Protein AF-A0A9Q0Z5P7-F1 (afdb_monomer_lite)

Radius of gyration: 51.41 Å; chains: 1; bounding box: 128×83×149 Å

Foldseek 3Di:
DDDDPPPPDPVNVVVVVVVVVVVVVVVVVPPDPDPDDDDPDDDDPDDDDPPPDDPVDDDDDDDDDDDDDDDDDDDDDDDDPDDDDPPDDDDDDPDCPVVVVVVVVVVVVCVVVVVVVVVVVVVVVVVVVVVVVVVVVVVVVVVVVVVVVVVVVVVVVVVVVVVVVVVVVVVVVVVVVVVVVVVVVVVVVVVVVVVPDPPDPPDDDDDDDDDDDDDDD

InterPro domains:
  IPR004827 Basic-leucine zipper domain [PF00170] (106-150)
  IPR004827 Basic-leucine zipper domain [PS00036] (109-124)
  IPR004827 Basic-leucine zipper domain [PS50217] (104-150)
  IPR004827 Basic-leucine zipper domain [SM00338] (102-180)
  IPR045314 G-box binding factor 1-like, bZIP domain, plant [cd14702] (107-154)
  IPR046347 Basic-leucine zipper domain superfamily [SSF57959] (106-153)

Structure (mmCIF, N/CA/C/O backbone):
data_AF-A0A9Q0Z5P7-F1
#
_entry.id   AF-A0A9Q0Z5P7-F1
#
loop_
_atom_site.group_PDB
_atom_site.id
_atom_site.type_symbol
_atom_site.label_atom_id
_atom_site.label_alt_id
_atom_site.label_comp_id
_atom_site.label_asym_id
_atom_site.label_entity_id
_atom_site.label_seq_id
_atom_site.pdbx_PDB_ins_code
_atom_site.Cartn_x
_atom_site.Cartn_y
_atom_site.Cartn_z
_atom_site.occupancy
_atom_site.B_iso_or_equiv
_atom_site.auth_seq_id
_atom_site.auth_comp_id
_atom_site.auth_asym_id
_atom_site.auth_atom_id
_atom_site.pdbx_PDB_model_num
ATOM 1 N N . MET A 1 1 ? -40.066 35.995 29.356 1.00 43.66 1 MET A N 1
ATOM 2 C CA . MET A 1 1 ? -39.032 35.652 28.357 1.00 43.66 1 MET A CA 1
ATOM 3 C C . MET A 1 1 ? -37.749 36.385 28.715 1.00 43.66 1 MET A C 1
ATOM 5 O O . MET A 1 1 ? -37.533 37.489 28.240 1.00 43.66 1 MET A O 1
ATOM 9 N N . GLN A 1 2 ? -36.945 35.823 29.619 1.00 40.00 2 GLN A N 1
ATOM 10 C CA . GLN A 1 2 ? -35.589 36.308 29.878 1.00 40.00 2 GLN A CA 1
ATOM 11 C C . GLN A 1 2 ? -34.631 35.228 29.379 1.00 40.00 2 GLN A C 1
ATOM 13 O O . GLN A 1 2 ? -34.607 34.120 29.910 1.00 40.00 2 GLN A O 1
ATOM 18 N N . PHE A 1 3 ? -33.931 35.532 28.289 1.00 45.47 3 PHE A N 1
ATOM 19 C CA . PHE A 1 3 ? -32.868 34.697 27.748 1.00 45.47 3 PHE A CA 1
ATOM 20 C C . PHE A 1 3 ? -31.652 34.822 28.669 1.00 45.47 3 PHE A C 1
ATOM 22 O O . PHE A 1 3 ? -31.039 35.883 28.749 1.00 45.47 3 PHE A O 1
ATOM 29 N N . PHE A 1 4 ? -31.319 33.743 29.376 1.00 39.38 4 PHE A N 1
ATOM 30 C CA . PHE A 1 4 ? -30.032 33.612 30.054 1.00 39.38 4 PHE A CA 1
ATOM 31 C C . PHE A 1 4 ? -28.929 33.465 28.994 1.00 39.38 4 PHE A C 1
ATOM 33 O O . PHE A 1 4 ? -29.024 32.557 28.161 1.00 39.38 4 PHE A O 1
ATOM 40 N N . PRO A 1 5 ? -27.879 34.306 28.993 1.00 56.00 5 PRO A N 1
ATOM 41 C CA . PRO A 1 5 ? -26.735 34.078 28.133 1.00 56.00 5 PRO A CA 1
ATOM 42 C C . PRO A 1 5 ? -25.939 32.915 28.728 1.00 56.00 5 PRO A C 1
ATOM 44 O O . PRO A 1 5 ? -25.431 32.995 29.847 1.00 56.00 5 PRO A O 1
ATOM 47 N N . PHE A 1 6 ? -25.855 31.809 27.989 1.00 50.88 6 PHE A N 1
ATOM 48 C CA . PHE A 1 6 ? -24.912 30.741 28.290 1.00 50.88 6 PHE A CA 1
ATOM 49 C C . PHE A 1 6 ? -23.504 31.339 28.279 1.00 50.88 6 PHE A C 1
ATOM 51 O O . PHE A 1 6 ? -22.974 31.696 27.227 1.00 50.88 6 PHE A O 1
ATOM 58 N N . LEU A 1 7 ? -22.907 31.462 29.464 1.00 50.62 7 LEU A N 1
ATOM 59 C CA . LEU A 1 7 ? -21.479 31.683 29.636 1.00 50.62 7 LEU A CA 1
ATOM 60 C C . LEU A 1 7 ? -20.759 30.463 29.054 1.00 50.62 7 LEU A C 1
ATOM 62 O O . LEU A 1 7 ? -20.588 29.437 29.711 1.00 50.62 7 LEU A O 1
ATOM 66 N N . LEU A 1 8 ? -20.412 30.563 27.773 1.00 55.97 8 LEU A N 1
ATOM 67 C CA . LEU A 1 8 ? -19.677 29.551 27.035 1.00 55.97 8 LEU A CA 1
ATOM 68 C C . LEU A 1 8 ? -18.244 29.540 27.577 1.00 55.97 8 LEU A C 1
ATOM 70 O O . LEU A 1 8 ? -17.432 30.410 27.266 1.00 55.97 8 LEU A O 1
ATOM 74 N N . LEU A 1 9 ? -17.958 28.576 28.451 1.00 54.78 9 LEU A N 1
ATOM 75 C CA . LEU A 1 9 ? -16.620 28.340 28.980 1.00 54.78 9 LEU A CA 1
ATOM 76 C C . LEU A 1 9 ? -15.631 28.165 27.808 1.00 54.78 9 LEU A C 1
ATOM 78 O O . LEU A 1 9 ? -15.937 27.417 26.873 1.00 54.78 9 LEU A O 1
ATOM 82 N N . PRO A 1 10 ? -14.434 28.780 27.856 1.00 60.31 10 PRO A N 1
ATOM 83 C CA . PRO A 1 10 ? -13.436 28.722 26.778 1.00 60.31 10 PRO A CA 1
ATOM 84 C C . PRO A 1 10 ? -12.967 27.294 26.457 1.00 60.31 10 PRO A C 1
ATOM 86 O O . PRO A 1 10 ? -12.399 27.041 25.403 1.00 60.31 10 PRO A O 1
ATOM 89 N N . SER A 1 11 ? -13.232 26.332 27.338 1.00 57.47 11 SER A N 1
ATOM 90 C CA . SER A 1 11 ? -12.969 24.914 27.100 1.00 57.47 11 SER A CA 1
ATOM 91 C C . SER A 1 11 ? -13.898 24.324 26.032 1.00 57.47 11 SER A C 1
ATOM 93 O O . SER A 1 11 ? -13.463 23.506 25.228 1.00 57.47 11 SER A O 1
ATOM 95 N N . PHE A 1 12 ? -15.165 24.746 25.978 1.00 59.66 12 PHE A N 1
ATOM 96 C CA . PHE A 1 12 ? -16.164 24.146 25.088 1.00 59.66 12 PHE A CA 1
ATOM 97 C C . PHE A 1 12 ? -15.906 24.490 23.619 1.00 59.66 12 PHE A C 1
ATOM 99 O O . PHE A 1 12 ? -16.050 23.639 22.747 1.00 59.66 12 PHE A O 1
ATOM 106 N N . THR A 1 13 ? -15.452 25.714 23.347 1.00 65.56 13 THR A N 1
ATOM 107 C CA . THR A 1 13 ? -15.073 26.152 21.998 1.00 65.56 13 THR A CA 1
ATOM 108 C C . THR A 1 13 ? -13.830 25.431 21.495 1.00 65.56 13 THR A C 1
ATOM 110 O O . THR A 1 13 ? -13.776 25.079 20.321 1.00 65.56 13 THR A O 1
ATOM 113 N N . VAL A 1 14 ? -12.867 25.137 22.374 1.00 70.06 14 VAL A N 1
ATOM 114 C CA . VAL A 1 14 ? -11.660 24.376 22.023 1.00 70.06 14 VAL A CA 1
ATOM 115 C C . VAL A 1 14 ? -12.006 22.922 21.693 1.00 70.06 14 VAL A C 1
ATOM 117 O O . VAL A 1 14 ? -11.610 22.433 20.637 1.00 70.06 14 VAL A O 1
ATOM 120 N N . TYR A 1 15 ? -12.809 22.243 22.519 1.00 67.94 15 TYR A N 1
ATOM 121 C CA . TYR A 1 15 ? -13.251 20.869 22.229 1.00 67.94 15 TYR A CA 1
ATOM 122 C C . TYR A 1 15 ? -14.131 20.779 20.973 1.00 67.94 15 TYR A C 1
ATOM 124 O O . TYR A 1 15 ? -14.008 19.832 20.190 1.00 67.94 15 TYR A O 1
ATOM 132 N N . PHE A 1 16 ? -14.985 21.780 20.747 1.00 72.62 16 PHE A N 1
ATOM 133 C CA . PHE A 1 16 ? -15.819 21.876 19.552 1.00 72.62 16 PHE A CA 1
ATOM 134 C C . PHE A 1 16 ? -14.982 22.123 18.287 1.00 72.62 16 PHE A C 1
ATOM 136 O O . PHE A 1 16 ? -15.180 21.447 17.279 1.00 72.62 16 PHE A O 1
ATOM 143 N N . ALA A 1 17 ? -13.986 23.012 18.351 1.00 67.38 17 ALA A N 1
ATOM 144 C CA . ALA A 1 17 ? -13.070 23.282 17.244 1.00 67.38 17 ALA A CA 1
ATOM 145 C C . ALA A 1 17 ? -12.193 22.066 16.897 1.00 67.38 17 ALA A C 1
ATOM 147 O O . ALA A 1 17 ? -12.035 21.746 15.719 1.00 67.38 17 ALA A O 1
ATOM 148 N N . ILE A 1 18 ? -11.677 21.346 17.903 1.00 68.81 18 ILE A N 1
ATOM 149 C CA . ILE A 1 18 ? -10.899 20.111 17.699 1.00 68.81 18 ILE A CA 1
ATOM 150 C C . ILE A 1 18 ? -11.775 19.019 17.066 1.00 68.81 18 ILE A C 1
ATOM 152 O O . ILE A 1 18 ? -11.330 18.345 16.138 1.00 68.81 18 ILE A O 1
ATOM 156 N N . SER A 1 19 ? -13.033 18.875 17.500 1.00 71.31 19 SER A N 1
ATOM 157 C CA . SER A 1 19 ? -13.964 17.908 16.898 1.00 71.31 19 SER A CA 1
ATOM 158 C C . SER A 1 19 ? -14.282 18.236 15.436 1.00 71.31 19 SER A C 1
ATOM 160 O O . SER A 1 19 ? -14.218 17.348 14.588 1.00 71.31 19 SER A O 1
ATOM 162 N N . ILE A 1 20 ? -14.560 19.503 15.102 1.00 70.94 20 ILE A N 1
ATOM 163 C CA . ILE A 1 20 ? -14.807 19.922 13.709 1.00 70.94 20 ILE A CA 1
ATOM 164 C C . ILE A 1 20 ? -13.573 19.679 12.829 1.00 70.94 20 ILE A C 1
ATOM 166 O O . ILE A 1 20 ? -13.704 19.189 11.705 1.00 70.94 20 ILE A O 1
ATOM 170 N N . ALA A 1 21 ? -12.371 19.965 13.338 1.00 63.31 21 ALA A N 1
ATOM 171 C CA . ALA A 1 21 ? -11.126 19.721 12.613 1.00 63.31 21 ALA A CA 1
ATOM 172 C C . ALA A 1 21 ? -10.911 18.227 12.303 1.00 63.31 21 ALA A C 1
ATOM 174 O O . ALA A 1 21 ? -10.489 17.888 11.197 1.00 63.31 21 ALA A O 1
ATOM 175 N N . MET A 1 22 ? -11.252 17.334 13.240 1.00 67.50 22 MET A N 1
ATOM 176 C CA . MET A 1 22 ? -11.146 15.882 13.049 1.00 67.50 22 MET A CA 1
ATOM 177 C C . MET A 1 22 ? -12.189 15.318 12.075 1.00 67.50 22 MET A C 1
ATOM 179 O O . MET A 1 22 ? -11.896 14.346 11.391 1.00 67.50 22 MET A O 1
ATOM 183 N N . LEU A 1 23 ? -13.383 15.916 11.968 1.00 58.91 23 LEU A N 1
ATOM 184 C CA . LEU A 1 23 ? -14.403 15.486 10.999 1.00 58.91 23 LEU A CA 1
ATOM 185 C C . LEU A 1 23 ? -14.129 16.005 9.571 1.00 58.91 23 LEU A C 1
ATOM 187 O O . LEU A 1 23 ? -14.457 15.327 8.598 1.00 58.91 23 LEU A O 1
ATOM 191 N N . SER A 1 24 ? -13.506 17.179 9.422 1.00 53.81 24 SER A N 1
ATOM 192 C CA . SER A 1 24 ? -13.213 17.789 8.112 1.00 53.81 24 SER A CA 1
ATOM 193 C C . SER A 1 24 ? -12.082 17.078 7.349 1.00 53.81 24 SER A C 1
ATOM 195 O O . SER A 1 24 ? -12.148 16.908 6.129 1.00 53.81 24 SER A O 1
ATOM 197 N N . THR A 1 25 ? -11.070 16.570 8.060 1.00 54.09 25 THR A N 1
ATOM 198 C CA . THR A 1 25 ? -9.938 15.844 7.454 1.00 54.09 25 THR A CA 1
ATOM 199 C C . THR A 1 25 ? -10.325 14.495 6.851 1.00 54.09 25 THR A C 1
ATOM 201 O O . THR A 1 25 ? -9.651 14.028 5.935 1.00 54.09 25 THR A O 1
ATOM 204 N N . VAL A 1 26 ? -11.429 13.886 7.292 1.00 50.88 26 VAL A N 1
ATOM 205 C CA . VAL A 1 26 ? -11.910 12.607 6.741 1.00 50.88 26 VAL A CA 1
ATOM 206 C C . VAL A 1 26 ? -12.651 12.794 5.410 1.00 50.88 26 VAL A C 1
ATOM 208 O O . VAL A 1 26 ? -12.607 11.915 4.554 1.00 50.88 26 VAL A O 1
ATOM 211 N N . SER A 1 27 ? -13.290 13.952 5.197 1.00 47.25 27 SER A N 1
ATOM 212 C CA . SER A 1 27 ? -14.102 14.227 3.998 1.00 47.25 27 SER A CA 1
ATOM 213 C C . SER A 1 27 ? -13.255 14.641 2.784 1.00 47.25 27 SER A C 1
ATOM 215 O O . SER A 1 27 ? -13.556 14.279 1.647 1.00 47.25 27 SER A O 1
ATOM 217 N N . ALA A 1 28 ? -12.126 15.322 3.014 1.00 45.22 28 ALA A N 1
ATOM 218 C CA . ALA A 1 28 ? -11.240 15.782 1.940 1.00 45.22 28 ALA A CA 1
ATOM 219 C C . ALA A 1 28 ? -10.501 14.647 1.198 1.00 45.22 28 ALA A C 1
ATOM 221 O O . ALA A 1 28 ? -9.981 14.871 0.109 1.00 45.22 28 ALA A O 1
ATOM 222 N N . VAL A 1 29 ? -10.469 13.428 1.750 1.00 49.81 29 VAL A N 1
ATOM 223 C CA . VAL A 1 29 ? -9.823 12.267 1.106 1.00 49.81 29 VAL A CA 1
ATOM 224 C C . VAL A 1 29 ? -10.777 11.531 0.152 1.00 49.81 29 VAL A C 1
ATOM 226 O O . VAL A 1 29 ? -10.319 10.802 -0.721 1.00 49.81 29 VAL A O 1
ATOM 229 N N . PHE A 1 30 ? -12.096 11.737 0.265 1.00 45.81 30 PHE A N 1
ATOM 230 C CA . PHE A 1 30 ? -13.096 10.944 -0.467 1.00 45.81 30 PHE A CA 1
ATOM 231 C C . PHE A 1 30 ? -13.784 11.675 -1.635 1.00 45.81 30 PHE A C 1
ATOM 233 O O . PHE A 1 30 ? -14.521 11.050 -2.394 1.00 45.81 30 PHE A O 1
ATOM 240 N N . ALA A 1 31 ? -13.545 12.977 -1.818 1.00 44.47 31 ALA A N 1
ATOM 241 C CA . ALA A 1 31 ? -14.300 13.809 -2.763 1.00 44.47 31 ALA A CA 1
ATOM 242 C C . ALA A 1 31 ? -13.719 13.905 -4.192 1.00 44.47 31 ALA A C 1
ATOM 244 O O . ALA A 1 31 ? -14.169 14.740 -4.970 1.00 44.47 31 ALA A O 1
ATOM 245 N N . SER A 1 32 ? -12.750 13.066 -4.571 1.00 40.47 32 SER A N 1
ATOM 246 C CA . SER A 1 32 ? -12.172 13.076 -5.926 1.00 40.47 32 SER A CA 1
ATOM 247 C C . SER A 1 32 ? -12.139 11.677 -6.538 1.00 40.47 32 SER A C 1
ATOM 249 O O . SER A 1 32 ? -11.083 11.165 -6.898 1.00 40.47 32 SER A O 1
ATOM 251 N N . VAL A 1 33 ? -13.307 11.043 -6.640 1.00 47.12 33 VAL A N 1
ATOM 252 C CA . VAL A 1 33 ? -13.507 9.891 -7.530 1.00 47.12 33 VAL A CA 1
ATOM 253 C C . VAL A 1 33 ? -14.238 10.405 -8.765 1.00 47.12 33 VAL A C 1
ATOM 255 O O . VAL A 1 33 ? -15.464 10.428 -8.833 1.00 47.12 33 VAL A O 1
ATOM 258 N N . GLU A 1 34 ? -13.454 10.892 -9.719 1.00 50.34 34 GLU A N 1
ATOM 259 C CA . GLU A 1 34 ? -13.891 11.145 -11.088 1.00 50.34 34 GLU A CA 1
ATOM 260 C C . GLU A 1 34 ? -14.111 9.787 -11.793 1.00 50.34 34 GLU A C 1
ATOM 262 O O . GLU A 1 34 ? -13.278 8.883 -11.647 1.00 50.34 34 GLU A O 1
ATOM 267 N N . PRO A 1 35 ? -15.216 9.580 -12.532 1.00 49.56 35 PRO A N 1
ATOM 268 C CA . PRO A 1 35 ? -15.459 8.321 -13.223 1.00 49.56 35 PRO A CA 1
ATOM 269 C C . PRO A 1 35 ? -14.580 8.235 -14.481 1.00 49.56 35 PRO A C 1
ATOM 271 O O . PRO A 1 35 ? -14.859 8.863 -15.500 1.00 49.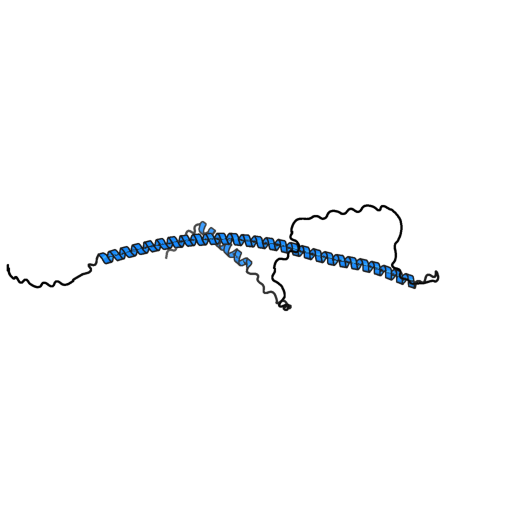56 35 PRO A O 1
ATOM 274 N N . MET A 1 36 ? -13.508 7.444 -14.410 1.00 51.28 36 MET A N 1
ATOM 275 C CA . MET A 1 36 ? -12.636 7.157 -15.554 1.00 51.28 36 MET A CA 1
ATOM 276 C C . MET A 1 36 ? -13.378 6.382 -16.662 1.00 51.28 36 MET A C 1
ATOM 278 O O . MET A 1 36 ? -14.189 5.500 -16.361 1.00 51.28 36 MET A O 1
ATOM 282 N N . PRO A 1 37 ? -13.083 6.655 -17.947 1.00 48.59 37 PRO A N 1
ATOM 283 C CA . PRO A 1 37 ? -13.720 5.988 -19.072 1.00 48.59 37 PRO A CA 1
ATOM 284 C C . PRO A 1 37 ? -13.271 4.526 -19.185 1.00 48.59 37 PRO A C 1
ATOM 286 O O . PRO A 1 37 ? -12.102 4.183 -19.006 1.00 48.59 37 PRO A O 1
ATOM 289 N N . VAL A 1 38 ? -14.244 3.677 -19.508 1.00 47.31 38 VAL A N 1
ATOM 290 C CA . VAL A 1 38 ? -14.123 2.234 -19.738 1.00 47.31 38 VAL A CA 1
ATOM 291 C C . VAL A 1 38 ? -12.997 1.943 -20.737 1.00 47.31 38 VAL A C 1
ATOM 293 O O . VAL A 1 38 ? -13.004 2.445 -21.863 1.00 47.31 38 VAL A O 1
ATOM 296 N N . SER A 1 39 ? -12.017 1.135 -20.326 1.00 47.66 39 SER A N 1
ATOM 297 C CA . SER A 1 39 ? -10.939 0.668 -21.198 1.00 47.66 39 SER A CA 1
ATOM 298 C C . SER A 1 39 ? -11.481 -0.350 -22.220 1.00 47.66 39 SER A C 1
ATOM 300 O O . SER A 1 39 ? -12.251 -1.237 -21.854 1.00 47.66 39 SER A O 1
ATOM 302 N N . PRO A 1 40 ? -11.089 -0.284 -23.506 1.00 45.69 40 PRO A N 1
ATOM 303 C CA . PRO A 1 40 ? -11.680 -1.109 -24.565 1.00 45.69 40 PRO A CA 1
ATOM 304 C C . PRO A 1 40 ? -11.063 -2.515 -24.679 1.00 45.69 40 PRO A C 1
ATOM 306 O O . PRO A 1 40 ? -11.110 -3.126 -25.740 1.00 45.69 40 PRO A O 1
ATOM 309 N N . PHE A 1 41 ? -10.477 -3.050 -23.608 1.00 39.12 41 PHE A N 1
ATOM 310 C CA . PHE A 1 41 ? -9.871 -4.383 -23.624 1.00 39.12 41 PHE A CA 1
ATOM 311 C C . PHE A 1 41 ? -10.319 -5.195 -22.407 1.00 39.12 41 PHE A C 1
ATOM 313 O O . PHE A 1 41 ? -9.588 -5.353 -21.433 1.00 39.12 41 PHE A O 1
ATOM 320 N N . GLN A 1 42 ? -11.538 -5.727 -22.487 1.00 45.34 42 GLN A N 1
ATOM 321 C CA . GLN A 1 42 ? -11.986 -6.865 -21.687 1.00 45.34 42 GLN A CA 1
ATOM 322 C C . GLN A 1 42 ? -12.033 -8.106 -22.584 1.00 45.34 42 GLN A C 1
ATOM 324 O O . GLN A 1 42 ? -12.966 -8.248 -23.363 1.00 45.34 42 GLN A O 1
ATOM 329 N N . SER A 1 43 ? -11.025 -8.978 -22.469 1.00 36.81 43 SER A N 1
ATOM 330 C CA . SER A 1 43 ? -11.142 -10.436 -22.664 1.00 36.81 43 SER A CA 1
ATOM 331 C C . SER A 1 43 ? -9.765 -11.102 -22.531 1.00 36.81 43 SER A C 1
ATOM 333 O O . SER A 1 43 ? -9.044 -11.267 -23.511 1.00 36.81 43 SER A O 1
ATOM 335 N N . PHE A 1 44 ? -9.400 -11.487 -21.313 1.00 37.59 44 PHE A N 1
ATOM 336 C CA . PHE A 1 44 ? -8.638 -12.714 -21.058 1.00 37.59 44 PHE A CA 1
ATOM 337 C C . PHE A 1 44 ? -9.165 -13.267 -19.735 1.00 37.59 44 PHE A C 1
ATOM 339 O O . PHE A 1 44 ? -8.600 -13.086 -18.659 1.00 37.59 44 PHE A O 1
ATOM 346 N N . GLU A 1 45 ? -10.361 -13.834 -19.836 1.00 43.19 45 GLU A N 1
ATOM 347 C CA . GLU A 1 45 ? -10.976 -14.648 -18.802 1.00 43.19 45 GLU A CA 1
ATOM 348 C C . GLU A 1 45 ? -10.147 -15.938 -18.640 1.00 43.19 45 GLU A C 1
ATOM 350 O O . GLU A 1 45 ? -9.726 -16.545 -19.625 1.00 43.19 45 GLU A O 1
ATOM 355 N N . ASN A 1 46 ? -9.910 -16.328 -17.383 1.00 48.66 46 ASN A N 1
ATOM 356 C CA . ASN A 1 46 ? -9.452 -17.655 -16.941 1.00 48.66 46 ASN A CA 1
ATOM 357 C C . ASN A 1 46 ? -7.988 -18.062 -17.203 1.00 48.66 46 ASN A C 1
ATOM 359 O O . ASN A 1 46 ? -7.721 -18.990 -17.965 1.00 48.66 46 ASN A O 1
ATOM 363 N N . GLY A 1 47 ? -7.033 -17.509 -16.441 1.00 40.22 47 GLY A N 1
ATOM 364 C CA . GLY A 1 47 ? -5.702 -18.134 -16.403 1.00 40.22 47 GLY A CA 1
ATOM 365 C C . GLY A 1 47 ? -4.609 -17.544 -15.517 1.00 40.22 47 GLY A C 1
ATOM 366 O O . GLY A 1 47 ? -3.448 -17.838 -15.781 1.00 40.22 47 GLY A O 1
ATOM 367 N N . PHE A 1 48 ? -4.907 -16.736 -14.496 1.00 43.22 48 PHE A N 1
ATOM 368 C CA . PHE A 1 48 ? -3.864 -16.316 -13.551 1.00 43.22 48 PHE A CA 1
ATOM 369 C C . PHE A 1 48 ? -3.985 -17.111 -12.247 1.00 43.22 48 PHE A C 1
ATOM 371 O O . PHE A 1 48 ? -5.013 -16.991 -11.576 1.00 43.22 48 PHE A O 1
ATOM 378 N N . PRO A 1 49 ? -2.990 -17.946 -11.886 1.00 58.03 49 PRO A N 1
ATOM 379 C CA . PRO A 1 49 ? -2.997 -18.615 -10.596 1.00 58.03 49 PRO A CA 1
ATOM 380 C C . PRO A 1 49 ? -2.914 -17.577 -9.459 1.00 58.03 49 PRO A C 1
ATOM 382 O O . PRO A 1 49 ? -2.321 -16.508 -9.648 1.00 58.03 49 PRO A O 1
ATOM 385 N N . PRO A 1 50 ? -3.507 -17.877 -8.288 1.00 43.56 50 PRO A N 1
ATOM 386 C CA . PRO A 1 50 ? -3.347 -17.094 -7.067 1.00 43.56 50 PRO A CA 1
ATOM 387 C C . PRO A 1 50 ? -1.867 -16.838 -6.783 1.00 43.56 50 PRO A C 1
ATOM 389 O O . PRO A 1 50 ? -1.024 -17.678 -7.090 1.00 43.56 50 PRO A O 1
ATOM 392 N N . TRP A 1 51 ? -1.553 -15.675 -6.214 1.00 53.84 51 TRP A N 1
ATOM 393 C CA . TRP A 1 51 ? -0.202 -15.259 -5.836 1.00 53.84 51 TRP A CA 1
ATOM 394 C C . TRP A 1 51 ? 0.368 -16.108 -4.686 1.00 53.84 51 TRP A C 1
ATOM 396 O O . TRP A 1 51 ? 0.676 -15.593 -3.615 1.00 53.84 51 TRP A O 1
ATOM 406 N N . ASP A 1 52 ? 0.536 -17.406 -4.908 1.00 39.84 52 ASP A N 1
ATOM 407 C CA . ASP A 1 52 ? 1.320 -18.283 -4.057 1.00 39.84 52 ASP A CA 1
ATOM 408 C C . ASP A 1 52 ? 2.793 -18.131 -4.450 1.00 39.84 52 ASP A C 1
ATOM 410 O O . ASP A 1 52 ? 3.302 -18.732 -5.392 1.00 39.84 52 ASP A O 1
ATOM 414 N N . CYS A 1 53 ? 3.443 -17.213 -3.736 1.00 47.00 53 CYS A N 1
ATOM 415 C CA . CYS A 1 53 ? 4.837 -17.263 -3.303 1.00 47.00 53 CYS A CA 1
ATOM 416 C C . CYS A 1 53 ? 5.827 -18.030 -4.211 1.00 47.00 53 CYS A C 1
ATOM 418 O O . CYS A 1 53 ? 6.258 -19.136 -3.893 1.00 47.00 53 CYS A O 1
ATOM 420 N N . PHE A 1 54 ? 6.286 -17.388 -5.287 1.00 41.69 54 PHE A N 1
ATOM 421 C CA . PHE A 1 54 ? 7.607 -17.664 -5.855 1.00 41.69 54 PHE A CA 1
ATOM 422 C C . PHE A 1 54 ? 8.411 -16.364 -5.880 1.00 41.69 54 PHE A C 1
ATOM 424 O O . PHE A 1 54 ? 8.310 -15.568 -6.810 1.00 41.69 54 PHE A O 1
ATOM 431 N N . ASP A 1 55 ? 9.223 -16.156 -4.844 1.00 47.69 55 ASP A N 1
ATOM 432 C CA . ASP A 1 55 ? 10.412 -15.310 -4.930 1.00 47.69 55 ASP A CA 1
ATOM 433 C C . ASP A 1 55 ? 11.514 -16.167 -5.579 1.00 47.69 55 ASP A C 1
ATOM 435 O O . ASP A 1 55 ? 12.019 -17.084 -4.929 1.00 47.69 55 ASP A O 1
ATOM 439 N N . PRO A 1 56 ? 11.958 -15.912 -6.828 1.00 46.41 56 PRO A N 1
ATOM 440 C CA . PRO A 1 56 ? 13.050 -16.690 -7.424 1.00 46.41 56 PRO A CA 1
ATOM 441 C C . PRO A 1 56 ? 14.398 -16.414 -6.736 1.00 46.41 56 PRO A C 1
ATOM 443 O O . PRO A 1 56 ? 15.406 -17.029 -7.069 1.00 46.41 56 PRO A O 1
ATOM 446 N N . PHE A 1 57 ? 14.429 -15.464 -5.796 1.00 52.56 57 PHE A N 1
ATOM 447 C CA . PHE A 1 57 ? 15.621 -15.019 -5.092 1.00 52.56 57 PHE A CA 1
ATOM 448 C C . PHE A 1 57 ? 15.289 -14.633 -3.640 1.00 52.56 57 PHE A C 1
ATOM 450 O O . PHE A 1 57 ? 15.268 -13.457 -3.282 1.00 52.56 57 PHE A O 1
ATOM 457 N N . SER A 1 58 ? 15.058 -15.626 -2.779 1.00 36.12 58 SER A N 1
ATOM 458 C CA . SER A 1 58 ? 15.272 -15.487 -1.328 1.00 36.12 58 SER A CA 1
ATOM 459 C C . SER A 1 58 ? 15.722 -16.805 -0.690 1.00 36.12 58 SER A C 1
ATOM 461 O O . SER A 1 58 ? 14.937 -17.591 -0.179 1.00 36.12 58 SER A O 1
ATOM 463 N N . SER A 1 59 ? 17.039 -17.011 -0.785 1.00 45.59 59 SER A N 1
ATOM 464 C CA . SER A 1 59 ? 17.972 -17.607 0.189 1.00 45.59 59 SER A CA 1
ATOM 465 C C . SER A 1 59 ? 17.601 -18.887 0.957 1.00 45.59 59 SER A C 1
ATOM 467 O O . SER A 1 59 ? 16.866 -18.842 1.940 1.00 45.59 59 SER A O 1
ATOM 469 N N . SER A 1 60 ? 18.346 -19.961 0.663 1.00 33.53 60 SER A N 1
ATOM 470 C CA . SER A 1 60 ? 18.876 -20.873 1.689 1.00 33.53 60 SER A CA 1
ATOM 471 C C . SER A 1 60 ? 20.419 -20.777 1.706 1.00 33.53 60 SER A C 1
ATOM 473 O O . SER A 1 60 ? 21.013 -20.644 0.631 1.00 33.53 60 SER A O 1
ATOM 475 N N . PRO A 1 61 ? 21.083 -20.765 2.880 1.00 48.78 61 PRO A N 1
ATOM 476 C CA . PRO A 1 61 ? 22.532 -20.597 3.010 1.00 48.78 61 PRO A CA 1
ATOM 477 C C . PRO A 1 61 ? 23.296 -21.931 2.867 1.00 48.78 61 PRO A C 1
ATOM 479 O O . PRO A 1 61 ? 22.775 -22.981 3.221 1.00 48.78 61 PRO A O 1
ATOM 482 N N . HIS A 1 62 ? 24.567 -21.840 2.446 1.00 40.59 62 HIS A N 1
ATOM 483 C CA . HIS A 1 62 ? 25.606 -22.893 2.345 1.00 40.59 62 HIS A CA 1
ATOM 484 C C . HIS A 1 62 ? 25.735 -23.671 1.019 1.00 40.59 62 HIS A C 1
ATOM 486 O O . HIS A 1 62 ? 25.164 -24.738 0.848 1.00 40.59 62 HIS A O 1
ATOM 492 N N . GLN A 1 63 ? 26.622 -23.212 0.129 1.00 38.19 63 GLN A N 1
ATOM 493 C CA . GLN A 1 63 ? 27.967 -23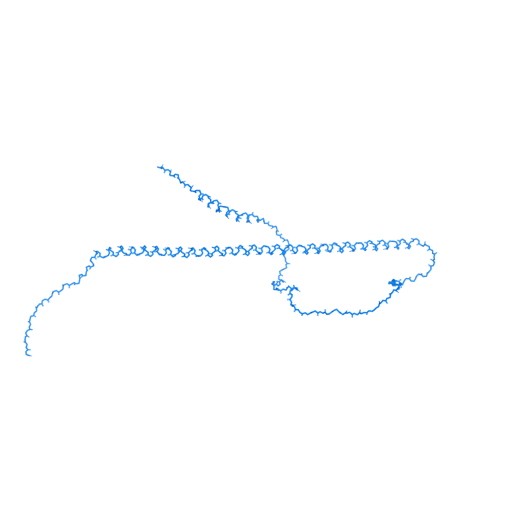.786 -0.088 1.00 38.19 63 GLN A CA 1
ATOM 494 C C . GLN A 1 63 ? 28.664 -23.050 -1.243 1.00 38.19 63 GLN A C 1
ATOM 496 O O . GLN A 1 63 ? 28.147 -22.944 -2.351 1.00 38.19 63 GLN A O 1
ATOM 501 N N . SER A 1 64 ? 29.852 -22.522 -0.958 1.00 41.34 64 SER A N 1
ATOM 502 C CA . SER A 1 64 ? 30.755 -21.892 -1.920 1.00 41.34 64 SER A CA 1
ATOM 503 C C . SER A 1 64 ? 31.272 -22.894 -2.961 1.00 41.34 64 SER A C 1
ATOM 505 O O . SER A 1 64 ? 31.691 -23.983 -2.564 1.00 41.34 64 SER A O 1
ATOM 507 N N . PRO A 1 65 ? 31.423 -22.514 -4.241 1.00 43.22 65 PRO A N 1
ATOM 508 C CA . PRO A 1 65 ? 32.407 -23.133 -5.115 1.00 43.22 65 PRO A CA 1
ATOM 509 C C . PRO A 1 65 ? 33.730 -22.353 -5.053 1.00 43.22 65 PRO A C 1
ATOM 511 O O . PRO A 1 65 ? 33.755 -21.123 -5.007 1.00 43.22 65 PRO A O 1
ATOM 514 N N . LYS A 1 66 ? 34.829 -23.108 -5.011 1.00 38.88 66 LYS A N 1
ATOM 515 C CA . LYS A 1 66 ? 36.225 -22.651 -5.042 1.00 38.88 66 LYS A CA 1
ATOM 516 C C . LYS A 1 66 ? 36.565 -21.957 -6.374 1.00 38.88 66 LYS A C 1
ATOM 518 O O . LYS A 1 66 ? 35.900 -22.217 -7.373 1.00 38.88 66 LYS A O 1
ATOM 523 N N . PRO A 1 67 ? 37.615 -21.115 -6.409 1.00 44.16 67 PRO A N 1
ATOM 524 C CA . PRO A 1 67 ? 38.169 -20.615 -7.654 1.00 44.16 67 PRO A CA 1
ATOM 525 C C . PRO A 1 67 ? 39.091 -21.687 -8.243 1.00 44.16 67 PRO A C 1
ATOM 527 O O . PRO A 1 67 ? 40.151 -21.974 -7.684 1.00 44.16 67 PRO A O 1
ATOM 530 N N . ASP A 1 68 ? 38.703 -22.271 -9.371 1.00 38.28 68 ASP A N 1
ATOM 531 C CA . ASP A 1 68 ? 39.605 -23.124 -10.136 1.00 38.28 68 ASP A CA 1
ATOM 532 C C . ASP A 1 68 ? 40.582 -22.224 -10.895 1.00 38.28 68 ASP A C 1
ATOM 534 O O . ASP A 1 68 ? 40.264 -21.597 -11.906 1.00 38.28 68 ASP A O 1
ATOM 538 N N . GLY A 1 69 ? 41.786 -22.114 -10.339 1.00 42.16 69 GLY A N 1
ATOM 539 C CA . GLY A 1 69 ? 42.942 -21.612 -11.054 1.00 42.16 69 GLY A CA 1
ATOM 540 C C . GLY A 1 69 ? 43.449 -22.676 -12.020 1.00 42.16 69 GLY A C 1
ATOM 541 O O . GLY A 1 69 ? 43.913 -23.730 -11.593 1.00 42.16 69 GLY A O 1
ATOM 542 N N . SER A 1 70 ? 43.450 -22.356 -13.313 1.00 36.81 70 SER A N 1
ATOM 543 C CA . SER A 1 70 ? 44.406 -22.934 -14.254 1.00 36.81 70 SER A CA 1
ATOM 544 C C . SER A 1 70 ? 45.339 -21.843 -14.756 1.00 36.81 70 SER A C 1
ATOM 546 O O . SER A 1 70 ? 44.950 -20.867 -15.390 1.00 36.81 70 SER A O 1
ATOM 548 N N . SER A 1 71 ? 46.588 -22.052 -14.364 1.00 44.09 71 SER A N 1
ATOM 549 C CA . SER A 1 71 ? 47.802 -21.369 -14.761 1.00 44.09 71 SER A CA 1
ATOM 550 C C . SER A 1 71 ? 48.142 -21.608 -16.235 1.00 44.09 71 SER A C 1
ATOM 552 O O . SER A 1 71 ? 47.835 -22.664 -16.785 1.00 44.09 71 SER A O 1
ATOM 554 N N . SER A 1 72 ? 48.940 -20.675 -16.759 1.00 49.38 72 SER A N 1
ATOM 555 C CA . SER A 1 72 ? 49.994 -20.885 -17.758 1.00 49.38 72 SER A CA 1
ATOM 556 C C . SER A 1 72 ? 49.650 -20.591 -19.218 1.00 49.38 72 SER A C 1
ATOM 558 O O . SER A 1 72 ? 48.836 -21.262 -19.844 1.00 49.38 72 SER A O 1
ATOM 560 N N . GLY A 1 73 ? 50.361 -19.599 -19.764 1.00 32.25 73 GLY A N 1
ATOM 561 C CA . GLY A 1 73 ? 50.376 -19.281 -21.188 1.00 32.25 73 GLY A CA 1
ATOM 562 C C . GLY A 1 73 ? 50.704 -17.821 -21.486 1.00 32.25 73 GLY A C 1
ATOM 563 O O . GLY A 1 73 ? 49.913 -17.125 -22.112 1.00 32.25 73 GLY A O 1
ATOM 564 N N . SER A 1 74 ? 51.846 -17.323 -21.014 1.00 50.16 74 SER A N 1
ATOM 565 C CA . SER A 1 74 ? 52.486 -16.161 -21.632 1.00 50.16 74 SER A CA 1
ATOM 566 C C . SER A 1 74 ? 52.895 -16.514 -23.063 1.00 50.16 74 SER A C 1
ATOM 568 O O . SER A 1 74 ? 53.581 -17.515 -23.225 1.00 50.16 74 SER A O 1
ATOM 570 N N . ASP A 1 75 ? 52.522 -15.700 -24.057 1.00 32.91 75 ASP A N 1
ATOM 571 C CA . ASP A 1 75 ? 53.457 -15.234 -25.089 1.00 32.91 75 ASP A CA 1
ATOM 572 C C . ASP A 1 75 ? 52.885 -14.102 -25.957 1.00 32.91 75 ASP A C 1
ATOM 574 O O . ASP A 1 75 ? 51.738 -14.103 -26.402 1.00 32.91 75 ASP A O 1
ATOM 578 N N . LYS A 1 76 ? 53.739 -13.101 -26.191 1.00 49.94 76 LYS A N 1
ATOM 579 C CA . LYS A 1 76 ? 53.590 -12.097 -27.246 1.00 49.94 76 LYS A CA 1
ATOM 580 C C . LYS A 1 76 ? 53.807 -12.779 -28.599 1.00 49.94 76 LYS A C 1
ATOM 582 O O . LYS A 1 76 ? 54.890 -13.309 -28.818 1.00 49.94 76 LYS A O 1
ATOM 587 N N . SER A 1 77 ? 52.884 -12.631 -29.548 1.00 35.25 77 SER A N 1
ATOM 588 C CA . SER A 1 77 ? 53.207 -12.377 -30.968 1.00 35.25 77 SER A CA 1
ATOM 589 C C . SER A 1 77 ? 51.952 -12.188 -31.837 1.00 35.25 77 SER A C 1
ATOM 591 O O . SER A 1 77 ? 51.020 -12.974 -31.811 1.00 35.25 77 SER A O 1
ATOM 593 N N . ILE A 1 78 ? 51.938 -11.053 -32.544 1.00 44.03 78 ILE A N 1
ATOM 594 C CA . ILE A 1 78 ? 51.702 -10.865 -33.989 1.00 44.03 78 ILE A CA 1
ATOM 595 C C . ILE A 1 78 ? 50.673 -11.777 -34.709 1.00 44.03 78 ILE A C 1
ATOM 597 O O . ILE A 1 78 ? 50.876 -12.973 -34.843 1.00 44.03 78 ILE A O 1
ATOM 601 N N . GLN A 1 79 ? 49.688 -11.102 -35.329 1.00 48.25 79 GLN A N 1
ATOM 602 C CA . GLN A 1 79 ? 48.877 -11.467 -36.512 1.00 48.25 79 GLN A CA 1
ATOM 603 C C . GLN A 1 79 ? 47.991 -12.724 -36.465 1.00 48.25 79 GLN A C 1
ATOM 605 O O . GLN A 1 79 ? 48.463 -13.852 -36.507 1.00 48.25 79 GLN A O 1
ATOM 610 N N . SER A 1 80 ? 46.675 -12.511 -36.589 1.00 37.00 80 SER A N 1
ATOM 611 C CA . SER A 1 80 ? 45.831 -13.185 -37.596 1.00 37.00 80 SER A CA 1
ATOM 612 C C . SER A 1 80 ? 44.377 -12.705 -37.492 1.00 37.00 80 SER A C 1
ATOM 614 O O . SER A 1 80 ? 43.557 -13.273 -36.778 1.00 37.00 80 SER A O 1
ATOM 616 N N . ASP A 1 81 ? 44.034 -11.656 -38.244 1.00 38.16 81 ASP A N 1
ATOM 617 C CA . ASP A 1 81 ? 42.641 -11.417 -38.627 1.00 38.16 81 ASP A CA 1
ATOM 618 C C . ASP A 1 81 ? 42.266 -12.472 -39.679 1.00 38.16 81 ASP A C 1
ATOM 620 O O . ASP A 1 81 ? 42.540 -12.313 -40.871 1.00 38.16 81 ASP A O 1
ATOM 624 N N . GLN A 1 82 ? 41.678 -13.586 -39.238 1.00 44.44 82 GLN A N 1
ATOM 625 C CA . GLN A 1 82 ? 41.022 -14.525 -40.143 1.00 44.44 82 GLN A CA 1
ATOM 626 C C . GLN A 1 82 ? 39.665 -13.948 -40.562 1.00 44.44 82 GLN A C 1
ATOM 628 O O . GLN A 1 82 ? 38.695 -13.928 -39.803 1.00 44.44 82 GLN A O 1
ATOM 633 N N . ASN A 1 83 ? 39.635 -13.439 -41.794 1.00 44.62 83 ASN A N 1
ATOM 634 C CA . ASN A 1 83 ? 38.423 -13.191 -42.568 1.00 44.62 83 ASN A CA 1
ATOM 635 C C . ASN A 1 83 ? 37.587 -14.478 -42.680 1.00 44.62 83 ASN A C 1
ATOM 637 O O . ASN A 1 83 ? 38.164 -15.556 -42.813 1.00 44.62 83 ASN A O 1
ATOM 641 N N . PRO A 1 84 ? 36.245 -14.399 -42.729 1.00 52.00 84 PRO A N 1
ATOM 642 C CA . PRO A 1 84 ? 35.472 -15.494 -43.279 1.00 52.00 84 PRO A CA 1
ATOM 643 C C . PRO A 1 84 ? 35.697 -15.497 -44.793 1.00 52.00 84 PRO A C 1
ATOM 645 O O . PRO A 1 84 ? 35.401 -14.511 -45.476 1.00 52.00 84 PRO A O 1
ATOM 648 N N . ASP A 1 85 ? 36.249 -16.598 -45.293 1.00 40.28 85 ASP A N 1
ATOM 649 C CA . ASP A 1 85 ? 36.423 -16.879 -46.712 1.00 40.28 85 ASP A CA 1
ATOM 650 C C . ASP A 1 85 ? 35.095 -16.704 -47.459 1.00 40.28 85 ASP A C 1
ATOM 652 O O . ASP A 1 85 ? 34.206 -17.553 -47.430 1.00 40.28 85 ASP A O 1
ATOM 656 N N . ASN A 1 86 ? 34.964 -15.575 -48.152 1.00 46.88 86 ASN A N 1
ATOM 657 C CA . ASN A 1 86 ? 34.089 -15.456 -49.303 1.00 46.88 86 ASN A CA 1
ATOM 658 C C . ASN A 1 86 ? 34.970 -15.715 -50.521 1.00 46.88 86 ASN A C 1
ATOM 660 O O . ASN A 1 86 ? 35.591 -14.796 -51.060 1.00 46.88 86 ASN A O 1
ATOM 664 N N . SER A 1 87 ? 35.064 -16.986 -50.894 1.00 49.94 87 SER A N 1
ATOM 665 C CA . SER A 1 87 ? 35.695 -17.470 -52.113 1.00 49.94 87 SER A CA 1
ATOM 666 C C . SER A 1 87 ? 35.009 -16.857 -53.335 1.00 49.94 87 SER A C 1
ATOM 668 O O . SER A 1 87 ? 34.099 -17.427 -53.928 1.00 49.94 87 SER A O 1
ATOM 670 N N . ASN A 1 88 ? 35.462 -15.666 -53.719 1.00 43.50 88 ASN A N 1
ATOM 671 C CA . ASN A 1 88 ? 35.196 -15.092 -55.025 1.00 43.50 88 ASN A CA 1
ATOM 672 C C . ASN A 1 88 ? 36.525 -15.024 -55.773 1.00 43.50 88 ASN A C 1
ATOM 674 O O . ASN A 1 88 ? 37.288 -14.067 -55.655 1.00 43.50 88 ASN A O 1
ATOM 678 N N . SER A 1 89 ? 36.812 -16.105 -56.489 1.00 49.22 89 SER A N 1
ATOM 679 C CA . SER A 1 89 ? 37.926 -16.225 -57.417 1.00 49.22 89 SER A CA 1
ATOM 680 C C . SER A 1 89 ? 37.805 -15.167 -58.516 1.00 49.22 89 SER A C 1
ATOM 682 O O . SER A 1 89 ? 37.181 -15.421 -59.539 1.00 49.22 89 SER A O 1
ATOM 684 N N . ASN A 1 90 ? 38.426 -14.003 -58.333 1.00 46.88 90 ASN A N 1
ATOM 685 C CA . ASN A 1 90 ? 38.715 -13.081 -59.428 1.00 46.88 90 ASN A CA 1
ATOM 686 C C . ASN A 1 90 ? 40.229 -13.030 -59.623 1.00 46.88 90 ASN A C 1
ATOM 688 O O . ASN A 1 90 ? 40.946 -12.224 -59.039 1.00 46.88 90 ASN A O 1
ATOM 692 N N . SER A 1 91 ? 40.692 -13.958 -60.454 1.00 56.12 91 SER A N 1
ATOM 693 C CA . SER A 1 91 ? 41.880 -13.763 -61.270 1.00 56.12 91 SER A CA 1
ATOM 694 C C . SER A 1 91 ? 41.603 -12.608 -62.241 1.00 56.12 91 SER A C 1
ATOM 696 O O . SER A 1 91 ? 40.567 -12.626 -62.903 1.00 56.12 91 SER A O 1
ATOM 698 N N . GLY A 1 92 ? 42.508 -11.630 -62.335 1.00 48.88 92 GLY A N 1
ATOM 699 C CA . GLY A 1 92 ? 42.567 -10.735 -63.494 1.00 48.88 92 GLY A CA 1
ATOM 700 C C . GLY A 1 92 ? 42.665 -9.237 -63.198 1.00 48.88 92 GLY A C 1
ATOM 701 O O . GLY A 1 92 ? 41.711 -8.626 -62.735 1.00 48.88 92 GLY A O 1
ATOM 702 N N . SER A 1 93 ? 43.815 -8.690 -63.603 1.00 45.94 93 SER A N 1
ATOM 703 C CA . SER A 1 93 ? 44.111 -7.307 -64.009 1.00 45.94 93 SER A CA 1
ATOM 704 C C . SER A 1 93 ? 43.978 -6.169 -62.990 1.00 45.94 93 SER A C 1
ATOM 706 O O . SER A 1 93 ? 42.881 -5.780 -62.595 1.00 45.94 93 SER A O 1
ATOM 708 N N . ASP A 1 94 ? 45.127 -5.548 -62.714 1.00 54.00 94 ASP A N 1
ATOM 709 C CA . ASP A 1 94 ? 45.300 -4.193 -62.184 1.00 54.00 94 ASP A CA 1
ATOM 710 C C . ASP A 1 94 ? 44.750 -3.130 -63.160 1.00 54.00 94 ASP A C 1
ATOM 712 O O . ASP A 1 94 ? 45.502 -2.380 -63.781 1.00 54.00 94 ASP A O 1
ATOM 716 N N . ASP A 1 95 ? 43.428 -3.066 -63.315 1.00 57.41 95 ASP A N 1
ATOM 717 C CA . ASP A 1 95 ? 42.739 -1.942 -63.954 1.00 57.41 95 ASP A CA 1
ATOM 718 C C . ASP A 1 95 ? 41.780 -1.332 -62.917 1.00 57.41 95 ASP A C 1
ATOM 720 O O . ASP A 1 95 ? 40.955 -2.061 -62.349 1.00 57.41 95 ASP A O 1
ATOM 724 N N . PRO A 1 96 ? 41.882 -0.032 -62.572 1.00 55.12 96 PRO A N 1
ATOM 725 C CA . PRO A 1 96 ? 41.038 0.559 -61.547 1.00 55.12 96 PRO A CA 1
ATOM 726 C C . PRO A 1 96 ? 39.623 0.715 -62.101 1.00 55.12 96 PRO A C 1
ATOM 728 O O . PRO A 1 96 ? 39.258 1.791 -62.556 1.00 55.12 96 PRO A O 1
ATOM 731 N N . ASN A 1 97 ? 38.803 -0.339 -62.052 1.00 61.09 97 ASN A N 1
ATOM 732 C CA . ASN A 1 97 ? 37.394 -0.239 -62.414 1.00 61.09 97 ASN A CA 1
ATOM 733 C C . ASN A 1 97 ? 36.676 0.623 -61.351 1.00 61.09 97 ASN A C 1
ATOM 735 O O . ASN A 1 97 ? 36.432 0.149 -60.232 1.00 61.09 97 ASN A O 1
ATOM 739 N N . PRO A 1 98 ? 36.304 1.883 -61.658 1.00 64.31 98 PRO A N 1
ATOM 740 C CA . PRO A 1 98 ? 35.749 2.812 -60.673 1.00 64.31 98 PRO A CA 1
ATOM 741 C C . PRO A 1 98 ? 34.387 2.356 -60.127 1.00 64.31 98 PRO A C 1
ATOM 743 O O . PRO A 1 98 ? 33.912 2.868 -59.117 1.00 64.31 98 PRO A O 1
ATOM 746 N N . GLN A 1 99 ? 33.747 1.371 -60.762 1.00 69.75 99 GLN A N 1
ATOM 747 C CA . GLN A 1 99 ? 32.462 0.836 -60.328 1.00 69.75 99 GLN A CA 1
ATOM 748 C C . GLN A 1 99 ? 32.579 -0.077 -59.091 1.00 69.75 99 GLN A C 1
ATOM 750 O O . GLN A 1 99 ? 31.680 -0.073 -58.249 1.00 69.75 99 GLN A O 1
ATOM 755 N N . VAL A 1 100 ? 33.688 -0.813 -58.938 1.00 72.81 100 VAL A N 1
ATOM 756 C CA . VAL A 1 100 ? 33.917 -1.721 -57.793 1.00 72.81 100 VAL A CA 1
ATOM 757 C C . VAL A 1 100 ? 34.223 -0.922 -56.521 1.00 72.81 100 VAL A C 1
ATOM 759 O O . VAL A 1 100 ? 33.622 -1.167 -55.475 1.00 72.81 100 VAL A O 1
ATOM 762 N N . SER A 1 101 ? 35.047 0.125 -56.626 1.00 79.25 101 SER A N 1
ATOM 763 C CA . SER A 1 101 ? 35.402 0.986 -55.487 1.00 79.25 101 SER A CA 1
ATOM 764 C C . SER A 1 101 ? 34.198 1.739 -54.901 1.00 79.25 101 SER A C 1
ATOM 766 O O . SER A 1 101 ? 34.079 1.882 -53.682 1.00 79.25 101 SER A O 1
ATOM 768 N N . VAL A 1 102 ? 33.249 2.164 -55.743 1.00 85.81 102 VAL A N 1
ATOM 769 C CA . VAL A 1 102 ? 31.995 2.805 -55.307 1.00 85.81 102 VAL A CA 1
ATOM 770 C C . VAL A 1 102 ? 31.095 1.827 -54.542 1.00 85.81 102 VAL A C 1
ATOM 772 O O . VAL A 1 102 ? 30.447 2.213 -53.561 1.00 85.81 102 VAL A O 1
ATOM 775 N N . ILE A 1 103 ? 31.049 0.556 -54.955 1.00 89.50 103 ILE A N 1
ATOM 776 C CA . ILE A 1 103 ? 30.276 -0.489 -54.266 1.00 89.50 103 ILE A CA 1
ATOM 777 C C . ILE A 1 103 ? 30.887 -0.785 -52.892 1.00 89.50 103 ILE A C 1
ATOM 779 O O . ILE A 1 103 ? 30.149 -0.842 -51.901 1.00 89.50 103 ILE A O 1
ATOM 783 N N . ASP A 1 104 ? 32.210 -0.903 -52.811 1.00 92.31 104 ASP A N 1
ATOM 784 C CA . ASP A 1 104 ? 32.917 -1.164 -51.555 1.00 92.31 104 ASP A CA 1
ATOM 785 C C . ASP A 1 104 ? 32.796 -0.000 -50.569 1.00 92.31 104 ASP A C 1
ATOM 787 O O . ASP A 1 104 ? 32.487 -0.207 -49.391 1.00 92.31 104 ASP A O 1
ATOM 791 N N . GLU A 1 105 ? 32.903 1.240 -51.045 1.00 93.94 105 GLU A N 1
ATOM 792 C CA . GLU A 1 105 ? 32.682 2.427 -50.218 1.00 93.94 105 GLU A CA 1
ATOM 793 C C . GLU A 1 105 ? 31.226 2.501 -49.719 1.00 93.94 105 GLU A C 1
ATOM 795 O O . GLU A 1 105 ? 30.963 2.780 -48.543 1.00 93.94 105 GLU A O 1
ATOM 800 N N . ARG A 1 106 ? 30.244 2.156 -50.564 1.00 95.25 106 ARG A N 1
ATOM 801 C CA . ARG A 1 106 ? 28.835 2.060 -50.146 1.00 95.25 106 ARG A CA 1
ATOM 802 C C . ARG A 1 106 ? 28.633 0.976 -49.086 1.00 95.25 106 ARG A C 1
ATOM 804 O O . ARG A 1 106 ? 27.895 1.199 -48.119 1.00 95.25 106 ARG A O 1
ATOM 811 N N . LYS A 1 107 ? 29.265 -0.191 -49.242 1.00 96.00 107 LYS A N 1
ATOM 812 C CA . LYS A 1 107 ? 29.224 -1.287 -48.261 1.00 96.00 107 LYS A CA 1
ATOM 813 C C . LYS A 1 107 ? 29.843 -0.844 -46.937 1.00 96.00 107 LYS A C 1
ATOM 815 O O . LYS A 1 107 ? 29.217 -1.025 -45.892 1.00 96.00 107 LYS A O 1
ATOM 820 N N . ARG A 1 108 ? 30.999 -0.177 -46.971 1.00 95.75 108 ARG A N 1
ATOM 821 C CA . ARG A 1 108 ? 31.660 0.394 -45.790 1.00 95.75 108 ARG A CA 1
ATOM 822 C C . ARG A 1 108 ? 30.751 1.372 -45.049 1.00 95.75 108 ARG A C 1
ATOM 824 O O . ARG A 1 108 ? 30.539 1.216 -43.845 1.00 95.75 108 ARG A O 1
ATOM 831 N N . ARG A 1 109 ? 30.132 2.321 -45.759 1.00 96.75 109 ARG A N 1
ATOM 832 C CA . ARG A 1 109 ? 29.174 3.275 -45.167 1.00 96.75 109 ARG A CA 1
ATOM 833 C C . ARG A 1 109 ? 27.978 2.577 -44.525 1.00 96.75 109 ARG A C 1
ATOM 835 O O . ARG A 1 109 ? 27.581 2.943 -43.419 1.00 96.75 109 ARG A O 1
ATOM 842 N N . ARG A 1 110 ? 27.427 1.543 -45.172 1.00 97.00 110 ARG A N 1
ATOM 843 C CA . ARG A 1 110 ? 26.336 0.730 -44.607 1.00 97.00 110 ARG A CA 1
ATOM 844 C C . ARG A 1 110 ? 26.759 -0.001 -43.339 1.00 97.00 110 ARG A C 1
ATOM 846 O O . ARG A 1 110 ? 25.993 0.002 -42.383 1.00 97.00 110 ARG A O 1
ATOM 853 N N . MET A 1 111 ? 27.959 -0.580 -43.298 1.00 97.62 111 MET A N 1
ATOM 854 C CA . MET A 1 111 ? 28.464 -1.258 -42.099 1.00 97.62 111 MET A CA 1
ATOM 855 C C . MET A 1 111 ? 28.608 -0.289 -40.921 1.00 97.62 111 MET A C 1
ATOM 857 O O . MET A 1 111 ? 28.170 -0.603 -39.816 1.00 97.62 111 MET A O 1
ATOM 861 N N . ILE A 1 112 ? 29.140 0.914 -41.160 1.00 97.31 112 ILE A N 1
ATOM 862 C CA . ILE A 1 112 ? 29.278 1.945 -40.120 1.00 97.31 112 ILE A CA 1
ATOM 863 C C . ILE A 1 112 ? 27.898 2.417 -39.637 1.00 97.31 112 ILE A C 1
ATOM 865 O O . ILE A 1 112 ? 27.637 2.438 -38.434 1.00 97.31 112 ILE A O 1
ATOM 869 N N . SER A 1 113 ? 26.990 2.743 -40.563 1.00 98.25 113 SER A N 1
ATOM 870 C CA . SER A 1 113 ? 25.633 3.196 -40.229 1.00 98.25 113 SER A CA 1
ATOM 871 C C . SER A 1 113 ? 24.830 2.120 -39.491 1.00 98.25 113 SER A C 1
ATOM 873 O O . SER A 1 113 ? 24.194 2.412 -38.477 1.00 98.25 113 SER A O 1
ATOM 875 N N . ASN A 1 114 ? 24.903 0.862 -39.936 1.00 98.44 114 ASN A N 1
ATOM 876 C CA . ASN A 1 114 ? 24.230 -0.253 -39.281 1.00 98.44 114 ASN A CA 1
ATOM 877 C C . ASN A 1 114 ? 24.785 -0.469 -37.870 1.00 98.44 114 ASN A C 1
ATOM 879 O O . ASN A 1 114 ? 24.002 -0.517 -36.921 1.00 98.44 114 ASN A O 1
ATOM 883 N N . ARG A 1 115 ? 26.116 -0.483 -37.712 1.00 98.31 115 ARG A N 1
ATOM 884 C CA . ARG A 1 115 ? 26.773 -0.597 -36.403 1.00 98.31 115 ARG A CA 1
ATOM 885 C C . ARG A 1 115 ? 26.287 0.480 -35.437 1.00 98.31 115 ARG A C 1
ATOM 887 O O . ARG A 1 115 ? 25.915 0.170 -34.305 1.00 98.31 115 ARG A O 1
ATOM 894 N N . GLU A 1 116 ? 26.235 1.728 -35.890 1.00 98.31 116 GLU A N 1
ATOM 895 C CA . GLU A 1 116 ? 25.750 2.844 -35.080 1.00 98.31 116 GLU A CA 1
ATOM 896 C C . GLU A 1 116 ? 24.246 2.719 -34.774 1.00 98.31 116 GLU A C 1
ATOM 898 O O . GLU A 1 116 ? 23.818 2.920 -33.637 1.00 98.31 116 GLU A O 1
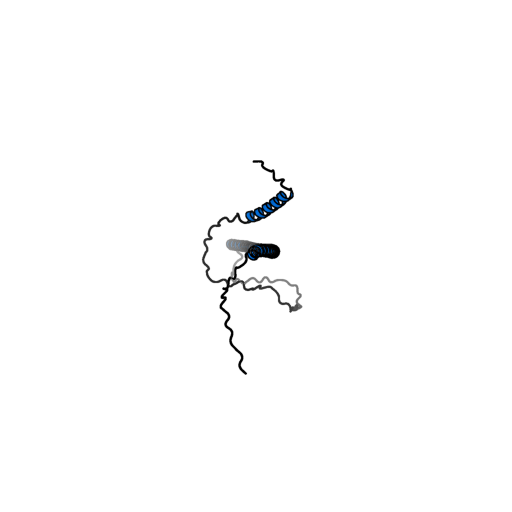ATOM 903 N N . SER A 1 117 ? 23.428 2.299 -35.743 1.00 98.00 117 SER A N 1
ATOM 904 C CA . SER A 1 117 ? 21.990 2.079 -35.536 1.00 98.00 117 SER A CA 1
ATOM 905 C C . SER A 1 117 ? 21.703 0.947 -34.539 1.00 98.00 117 SER A C 1
ATOM 907 O O . SER A 1 117 ? 20.839 1.092 -33.668 1.00 98.00 117 SER A O 1
ATOM 909 N N . ALA A 1 118 ? 22.474 -0.144 -34.593 1.00 98.31 118 ALA A N 1
ATOM 910 C CA . ALA A 1 118 ? 22.390 -1.264 -33.667 1.00 98.31 118 ALA A CA 1
ATOM 911 C C . ALA A 1 118 ? 22.797 -0.825 -32.258 1.00 98.31 118 ALA A C 1
ATOM 913 O O . ALA A 1 118 ? 22.089 -1.131 -31.296 1.00 98.31 118 ALA A O 1
ATOM 914 N N . ARG A 1 119 ? 23.873 -0.033 -32.130 1.00 98.50 119 ARG A N 1
ATOM 915 C CA . ARG A 1 119 ? 24.282 0.573 -30.855 1.00 98.50 119 ARG A CA 1
ATOM 916 C C . ARG A 1 119 ? 23.169 1.446 -30.276 1.00 98.50 119 ARG A C 1
ATOM 918 O O . ARG A 1 119 ? 22.777 1.238 -29.132 1.00 98.50 119 ARG A O 1
ATOM 925 N N . ARG A 1 120 ? 22.597 2.367 -31.060 1.00 98.62 120 ARG A N 1
ATOM 926 C CA . ARG A 1 120 ? 21.480 3.227 -30.618 1.00 98.62 120 ARG A CA 1
ATOM 927 C C . ARG A 1 120 ? 20.241 2.427 -30.233 1.00 98.62 120 ARG A C 1
ATOM 929 O O 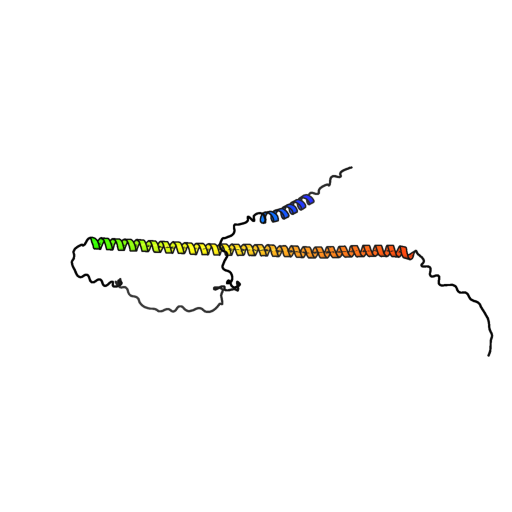. ARG A 1 120 ? 19.549 2.789 -29.286 1.00 98.62 120 ARG A O 1
ATOM 936 N N . SER A 1 121 ? 19.942 1.352 -30.958 1.00 98.69 121 SER A N 1
ATOM 937 C CA . SER A 1 121 ? 18.836 0.449 -30.628 1.00 98.69 121 SER A CA 1
ATOM 938 C C . SER A 1 121 ? 19.062 -0.237 -29.277 1.00 98.69 121 SER A C 1
ATOM 940 O O . SER A 1 121 ? 18.187 -0.187 -28.412 1.00 98.69 121 SER A O 1
ATOM 942 N N . ARG A 1 122 ? 20.267 -0.785 -29.047 1.00 98.62 122 ARG A N 1
ATOM 943 C CA . ARG A 1 122 ? 20.656 -1.389 -27.762 1.00 98.62 122 ARG A CA 1
ATOM 944 C C . ARG A 1 122 ? 20.573 -0.378 -26.617 1.00 98.62 122 ARG A C 1
ATOM 946 O O . ARG A 1 122 ? 19.936 -0.675 -25.614 1.00 98.62 122 ARG A O 1
ATOM 953 N N . MET A 1 123 ? 21.108 0.831 -26.803 1.00 98.62 123 MET A N 1
ATOM 954 C CA . MET A 1 123 ? 21.046 1.897 -25.793 1.00 98.62 123 MET A CA 1
ATOM 955 C C . MET A 1 123 ? 19.607 2.299 -25.449 1.00 98.62 123 MET A C 1
ATOM 957 O O . MET A 1 123 ? 19.278 2.448 -24.275 1.00 98.62 123 MET A O 1
ATOM 961 N N . ARG A 1 124 ? 18.720 2.434 -26.448 1.00 98.69 124 ARG A N 1
ATOM 962 C CA . ARG A 1 124 ? 17.298 2.739 -26.207 1.00 98.69 124 ARG A CA 1
ATOM 963 C C . ARG A 1 124 ? 16.609 1.643 -25.395 1.00 98.69 124 ARG A C 1
ATOM 965 O O . ARG A 1 124 ? 15.914 1.958 -24.433 1.00 98.69 124 ARG A O 1
ATOM 972 N N . LYS A 1 125 ? 16.830 0.370 -25.744 1.00 98.62 125 LYS A N 1
ATOM 973 C CA . LYS A 1 125 ? 16.281 -0.767 -24.987 1.00 98.62 125 LYS A CA 1
ATOM 974 C C . LYS A 1 125 ? 16.834 -0.819 -23.563 1.00 98.62 125 LYS A C 1
ATOM 976 O O . LYS A 1 125 ? 16.057 -0.999 -22.633 1.00 98.62 125 LYS A O 1
ATOM 981 N N . GLN A 1 126 ? 18.136 -0.600 -23.382 1.00 98.62 126 GLN A N 1
ATOM 982 C CA . GLN A 1 126 ? 18.762 -0.559 -22.059 1.00 98.62 126 GLN A CA 1
ATOM 983 C C . GLN A 1 126 ? 18.149 0.538 -21.183 1.00 98.62 126 GLN A C 1
ATOM 985 O O . GLN A 1 126 ? 17.725 0.247 -20.069 1.00 98.62 126 GLN A O 1
ATOM 990 N N . LYS A 1 127 ? 18.010 1.762 -21.712 1.00 98.62 127 LYS A N 1
ATOM 991 C CA . LYS A 1 127 ? 17.367 2.874 -20.998 1.00 98.62 127 LYS A CA 1
ATOM 992 C C . LYS A 1 127 ? 15.917 2.557 -20.627 1.00 98.62 127 LYS A C 1
ATOM 994 O O . LYS A 1 127 ? 15.474 2.904 -19.539 1.00 98.62 127 LYS A O 1
ATOM 999 N N . HIS A 1 128 ? 15.170 1.900 -21.514 1.00 98.56 128 HIS A N 1
ATOM 1000 C CA . HIS A 1 128 ? 13.792 1.508 -21.224 1.00 98.56 128 HIS A CA 1
ATOM 1001 C C . HIS A 1 128 ? 13.715 0.482 -20.084 1.00 98.56 128 HIS A C 1
ATOM 1003 O O . HIS A 1 128 ? 12.929 0.659 -19.159 1.00 98.56 128 HIS A O 1
ATOM 1009 N N . VAL A 1 129 ? 14.573 -0.543 -20.108 1.00 98.62 129 VAL A N 1
ATOM 1010 C CA . VAL A 1 129 ? 14.652 -1.549 -19.037 1.00 98.62 129 VAL A CA 1
ATOM 1011 C C . VAL A 1 129 ? 15.059 -0.914 -17.707 1.00 98.62 129 VAL A C 1
ATOM 1013 O O . VAL A 1 129 ? 14.474 -1.229 -16.676 1.00 98.62 129 VAL A O 1
ATOM 1016 N N . GLU A 1 130 ? 16.033 -0.007 -17.712 1.00 98.69 130 GLU A N 1
ATOM 1017 C CA . GLU A 1 130 ? 16.447 0.730 -16.516 1.00 98.69 130 GLU A CA 1
ATOM 1018 C C . GLU A 1 130 ? 15.315 1.600 -15.960 1.00 98.69 130 GLU A C 1
ATOM 1020 O O . GLU A 1 130 ? 15.026 1.549 -14.767 1.00 98.69 130 GLU A O 1
ATOM 1025 N N . ASN A 1 131 ? 14.607 2.326 -16.826 1.00 98.62 131 ASN A N 1
ATOM 1026 C CA . ASN A 1 131 ? 13.444 3.106 -16.425 1.00 98.62 131 ASN A CA 1
ATOM 1027 C C . ASN A 1 131 ? 12.352 2.227 -15.790 1.00 98.62 131 ASN A C 1
ATOM 1029 O O . ASN A 1 131 ? 11.832 2.577 -14.736 1.00 98.62 131 ASN A O 1
ATOM 1033 N N . LEU A 1 132 ? 12.040 1.067 -16.381 1.00 98.69 132 LEU A N 1
ATOM 1034 C CA . LEU A 1 132 ? 11.080 0.125 -15.795 1.00 98.69 132 LEU A CA 1
ATOM 1035 C C . LEU A 1 132 ? 11.550 -0.403 -14.433 1.00 98.69 132 LEU A C 1
ATOM 1037 O O . LEU A 1 132 ? 10.758 -0.468 -13.497 1.00 98.69 132 LEU A O 1
ATOM 1041 N N . ARG A 1 133 ? 12.840 -0.730 -14.281 1.00 98.62 133 ARG A N 1
ATOM 1042 C CA . ARG A 1 133 ? 13.413 -1.141 -12.986 1.00 98.62 133 ARG A CA 1
ATOM 1043 C C . ARG A 1 133 ? 13.268 -0.046 -11.931 1.00 98.62 133 ARG A C 1
ATOM 1045 O O . ARG A 1 133 ? 12.898 -0.345 -10.799 1.00 98.62 133 ARG A O 1
ATOM 1052 N N . ASN A 1 134 ? 13.517 1.207 -12.303 1.00 98.69 134 ASN A N 1
ATOM 1053 C CA . ASN A 1 134 ? 13.361 2.347 -11.403 1.00 98.69 134 ASN A CA 1
ATOM 1054 C C . ASN A 1 134 ? 11.899 2.538 -10.987 1.00 98.69 134 ASN A C 1
ATOM 1056 O O . ASN A 1 134 ? 11.639 2.702 -9.799 1.00 98.69 134 ASN A O 1
ATOM 1060 N N . GLN A 1 135 ? 10.954 2.434 -11.927 1.00 98.69 135 GLN A N 1
ATOM 1061 C CA . GLN A 1 135 ? 9.521 2.504 -11.623 1.00 98.69 135 GLN A CA 1
ATOM 1062 C C . GLN A 1 135 ? 9.088 1.391 -10.664 1.00 98.69 135 GLN A C 1
ATOM 1064 O O . GLN A 1 135 ? 8.437 1.667 -9.663 1.00 98.69 135 GLN A O 1
ATOM 1069 N N . VAL A 1 136 ? 9.506 0.144 -10.906 1.00 98.75 136 VAL A N 1
ATOM 1070 C CA . VAL A 1 136 ? 9.216 -0.975 -9.994 1.00 98.75 136 VAL A CA 1
ATOM 1071 C C . VAL A 1 136 ? 9.795 -0.712 -8.605 1.00 98.75 136 VAL A C 1
ATOM 1073 O O . VAL A 1 136 ? 9.114 -0.934 -7.608 1.00 98.75 136 VAL A O 1
ATOM 1076 N N . ASN A 1 137 ? 11.030 -0.219 -8.509 1.00 98.62 137 ASN A N 1
ATOM 1077 C CA . ASN A 1 137 ? 11.642 0.091 -7.218 1.00 98.62 137 ASN A CA 1
ATOM 1078 C C . ASN A 1 137 ? 10.904 1.216 -6.479 1.00 98.62 137 ASN A C 1
ATOM 1080 O O . ASN A 1 137 ? 10.668 1.077 -5.281 1.00 98.62 137 ASN A O 1
ATOM 1084 N N . GLN A 1 138 ? 10.500 2.283 -7.176 1.00 98.69 138 GLN A N 1
ATOM 1085 C CA . GLN A 1 138 ? 9.693 3.357 -6.588 1.00 98.69 138 GLN A CA 1
ATOM 1086 C C . GLN A 1 138 ? 8.355 2.827 -6.075 1.00 98.69 138 GLN A C 1
ATOM 1088 O O . GLN A 1 138 ? 8.060 2.983 -4.894 1.00 98.69 138 GLN A O 1
ATOM 1093 N N . LEU A 1 139 ? 7.619 2.081 -6.902 1.00 98.69 139 LEU A N 1
ATOM 1094 C CA . LEU A 1 139 ? 6.352 1.469 -6.498 1.00 98.69 139 LEU A CA 1
ATOM 1095 C C . LEU A 1 139 ? 6.521 0.520 -5.304 1.00 98.69 139 LEU A C 1
ATOM 1097 O O . LEU A 1 139 ? 5.664 0.475 -4.426 1.00 98.69 139 LEU A O 1
ATOM 1101 N N . ARG A 1 140 ? 7.631 -0.226 -5.216 1.00 98.75 140 ARG A N 1
ATOM 1102 C CA . ARG A 1 140 ? 7.925 -1.076 -4.047 1.00 98.75 140 ARG A CA 1
ATOM 1103 C C . ARG A 1 140 ? 8.161 -0.260 -2.778 1.00 98.75 140 ARG A C 1
ATOM 1105 O O . ARG A 1 140 ? 7.765 -0.708 -1.704 1.00 98.75 140 ARG A O 1
ATOM 1112 N N . ILE A 1 141 ? 8.816 0.895 -2.878 1.00 98.69 141 ILE A N 1
ATOM 1113 C CA . ILE A 1 141 ? 9.035 1.798 -1.740 1.00 98.69 141 ILE A CA 1
ATOM 1114 C C . ILE A 1 141 ? 7.702 2.406 -1.298 1.00 98.69 141 ILE A C 1
ATOM 1116 O O . ILE A 1 141 ? 7.348 2.288 -0.126 1.00 98.69 141 ILE A O 1
ATOM 1120 N N . GLU A 1 142 ? 6.930 2.956 -2.234 1.00 98.62 142 GLU A N 1
ATOM 1121 C CA . GLU A 1 142 ? 5.612 3.544 -1.967 1.00 98.62 142 GLU A CA 1
ATOM 1122 C C . GLU A 1 142 ? 4.649 2.519 -1.359 1.00 98.62 142 GLU A C 1
ATOM 1124 O O . GLU A 1 142 ? 3.986 2.790 -0.361 1.00 98.62 142 GLU A O 1
ATOM 1129 N N . ASN A 1 143 ? 4.615 1.294 -1.892 1.00 98.62 143 ASN A N 1
ATOM 1130 C CA . ASN A 1 143 ? 3.777 0.225 -1.356 1.00 98.62 143 ASN A CA 1
ATOM 1131 C C . ASN A 1 143 ? 4.149 -0.126 0.097 1.00 98.62 143 ASN A C 1
ATOM 1133 O O . ASN A 1 143 ? 3.268 -0.297 0.944 1.00 98.62 143 ASN A O 1
ATOM 1137 N N . ARG A 1 144 ? 5.451 -0.179 0.418 1.00 98.62 144 ARG A N 1
ATOM 1138 C CA . ARG A 1 144 ? 5.924 -0.392 1.796 1.00 98.62 144 ARG A CA 1
ATOM 1139 C C . ARG A 1 144 ? 5.518 0.757 2.713 1.00 98.62 144 ARG A C 1
ATOM 1141 O O . ARG A 1 144 ? 5.082 0.507 3.835 1.00 98.62 144 ARG A O 1
ATOM 1148 N N . GLU A 1 145 ? 5.635 1.995 2.247 1.00 98.62 145 GLU A N 1
ATOM 1149 C CA . GLU A 1 145 ? 5.226 3.174 3.009 1.00 98.62 145 GLU A CA 1
ATOM 1150 C C . GLU A 1 145 ? 3.719 3.159 3.296 1.00 98.62 145 GLU A C 1
ATOM 1152 O O . GLU A 1 145 ? 3.309 3.277 4.453 1.00 98.62 145 GLU A O 1
ATOM 1157 N N . LEU A 1 146 ? 2.891 2.928 2.274 1.00 98.75 146 LEU A N 1
ATOM 1158 C CA . LEU A 1 146 ? 1.438 2.812 2.416 1.00 98.75 146 LEU A CA 1
ATOM 1159 C C . LEU A 1 146 ? 1.052 1.678 3.367 1.00 98.75 146 LEU A C 1
ATOM 1161 O O . LEU A 1 146 ? 0.196 1.862 4.231 1.00 98.75 146 LEU A O 1
ATOM 1165 N N . THR A 1 147 ? 1.727 0.532 3.274 1.00 98.62 147 THR A N 1
ATOM 1166 C CA . THR A 1 147 ? 1.516 -0.597 4.188 1.00 98.62 147 THR A CA 1
ATOM 1167 C C . THR A 1 147 ? 1.838 -0.217 5.634 1.00 98.62 147 THR A C 1
ATOM 1169 O O . THR A 1 147 ? 1.082 -0.549 6.548 1.00 98.62 147 THR A O 1
ATOM 1172 N N . ASN A 1 148 ? 2.934 0.506 5.868 1.00 98.56 148 ASN A N 1
ATOM 1173 C CA . ASN A 1 148 ? 3.301 0.965 7.208 1.00 98.56 148 ASN A CA 1
ATOM 1174 C C . ASN A 1 148 ? 2.288 1.973 7.761 1.00 98.56 148 ASN A C 1
ATOM 1176 O O . ASN A 1 148 ? 1.887 1.863 8.919 1.00 98.56 148 ASN A O 1
ATOM 1180 N N . ARG A 1 149 ? 1.820 2.906 6.925 1.00 98.56 149 ARG A N 1
ATOM 1181 C CA . ARG A 1 149 ? 0.766 3.862 7.293 1.00 98.56 149 ARG A CA 1
ATOM 1182 C C . ARG A 1 149 ? -0.536 3.147 7.648 1.00 98.56 149 ARG A C 1
ATOM 1184 O O . ARG A 1 149 ? -1.138 3.458 8.672 1.00 98.56 149 ARG A O 1
ATOM 1191 N N . LEU A 1 150 ? -0.934 2.149 6.858 1.00 98.62 150 LEU A N 1
ATOM 1192 C CA . LEU A 1 150 ? -2.110 1.329 7.141 1.00 98.62 150 LEU A CA 1
ATOM 1193 C C . LEU A 1 150 ? -1.973 0.601 8.483 1.00 98.62 150 LEU A C 1
ATOM 1195 O O . LEU A 1 150 ? -2.878 0.671 9.309 1.00 98.62 150 LEU A O 1
ATOM 1199 N N . ARG A 1 151 ? -0.830 -0.049 8.738 1.00 98.56 151 ARG A N 1
ATOM 1200 C CA . ARG A 1 151 ? -0.568 -0.722 10.022 1.00 98.56 151 ARG A CA 1
ATOM 1201 C C . ARG A 1 151 ? -0.657 0.237 11.205 1.00 98.56 151 ARG A C 1
ATOM 1203 O O . ARG A 1 151 ? -1.243 -0.120 12.222 1.00 98.56 151 ARG A O 1
ATOM 1210 N N . PHE A 1 152 ? -0.112 1.443 11.068 1.00 98.50 152 PHE A N 1
ATOM 1211 C CA . PHE A 1 152 ? -0.187 2.466 12.107 1.00 98.50 152 PHE A CA 1
ATOM 1212 C C . PHE A 1 152 ? -1.639 2.861 12.417 1.00 98.50 152 PHE A C 1
ATOM 1214 O O . PHE A 1 152 ? -2.044 2.866 13.580 1.00 98.50 152 PHE A O 1
ATOM 1221 N N . VAL A 1 153 ? -2.444 3.124 11.382 1.00 98.62 153 VAL A N 1
ATOM 1222 C CA . VAL A 1 153 ? -3.870 3.450 11.544 1.00 98.62 153 VAL A CA 1
ATOM 1223 C C . VAL A 1 153 ? -4.629 2.287 12.181 1.00 98.62 153 VAL A C 1
ATOM 1225 O O . VAL A 1 153 ? -5.407 2.507 13.107 1.00 98.62 153 VAL A O 1
ATOM 1228 N N . LEU A 1 154 ? -4.373 1.050 11.746 1.00 98.56 154 LEU A N 1
ATOM 1229 C CA . LEU A 1 154 ? -4.995 -0.141 12.326 1.00 98.56 154 LEU A CA 1
ATOM 1230 C C . LEU A 1 154 ? -4.670 -0.275 13.815 1.00 98.56 154 LEU A C 1
ATOM 1232 O O . LEU A 1 154 ? -5.586 -0.443 14.618 1.00 98.56 154 LEU A O 1
ATOM 1236 N N . TYR A 1 155 ? -3.400 -0.123 14.193 1.00 98.44 155 TYR A N 1
ATOM 1237 C CA . TYR A 1 155 ? -2.972 -0.166 15.591 1.00 98.44 155 TYR A CA 1
ATOM 1238 C C . TYR A 1 155 ? -3.698 0.881 16.443 1.00 98.44 155 TYR A C 1
ATOM 1240 O O . TYR A 1 155 ? -4.246 0.559 17.498 1.00 98.44 155 TYR A O 1
ATOM 1248 N N . HIS A 1 156 ? -3.770 2.124 15.964 1.00 98.50 156 HIS A N 1
ATOM 1249 C CA . HIS A 1 156 ? -4.449 3.184 16.702 1.00 98.50 156 HIS A CA 1
ATOM 1250 C C . HIS A 1 156 ? -5.963 2.950 16.789 1.00 98.50 156 HIS A C 1
ATOM 1252 O O . HIS A 1 156 ? -6.548 3.083 17.861 1.00 98.50 156 HIS A O 1
ATOM 1258 N N . SER A 1 157 ? -6.591 2.527 15.689 1.00 98.31 157 SER A N 1
ATOM 1259 C CA . SER A 1 157 ? -8.022 2.208 15.659 1.00 98.31 157 SER A CA 1
ATOM 1260 C C . SER A 1 157 ? -8.385 1.068 16.611 1.00 98.31 157 SER A C 1
ATOM 1262 O O . SER A 1 157 ? -9.436 1.110 17.249 1.00 98.31 157 SER A O 1
ATOM 1264 N N . HIS A 1 158 ? -7.499 0.078 16.755 1.00 98.56 158 HIS A N 1
ATOM 1265 C CA . HIS A 1 158 ? -7.653 -0.993 17.727 1.00 98.56 158 HIS A CA 1
ATOM 1266 C C . HIS A 1 158 ? -7.587 -0.443 19.156 1.00 98.56 158 HIS A C 1
ATOM 1268 O O . HIS A 1 158 ? -8.457 -0.761 19.958 1.00 98.56 158 HIS A O 1
ATOM 1274 N N . GLY A 1 159 ? -6.619 0.429 19.460 1.00 98.44 159 GLY A N 1
ATOM 1275 C CA . GLY A 1 159 ? -6.537 1.104 20.761 1.00 98.44 159 GLY A CA 1
ATOM 1276 C C . GLY A 1 159 ? -7.820 1.867 21.108 1.00 98.44 159 GLY A C 1
ATOM 1277 O O . GLY A 1 159 ? -8.434 1.618 22.144 1.00 98.44 159 GLY A O 1
ATOM 1278 N N . VAL A 1 160 ? -8.301 2.704 20.185 1.00 98.56 160 VAL A N 1
ATOM 1279 C CA . VAL A 1 160 ? -9.561 3.448 20.359 1.00 98.56 160 VAL A CA 1
ATOM 1280 C C . VAL A 1 160 ? -10.748 2.505 20.570 1.00 98.56 160 VAL A C 1
ATOM 1282 O O . VAL A 1 160 ? -11.600 2.769 21.415 1.00 98.56 160 VAL A O 1
ATOM 1285 N N . ARG A 1 161 ? -10.803 1.383 19.843 1.00 98.62 161 ARG A N 1
ATOM 1286 C CA . ARG A 1 161 ? -11.850 0.370 20.022 1.00 98.62 161 ARG A CA 1
ATOM 1287 C C . ARG A 1 161 ? -11.799 -0.265 21.408 1.00 98.62 161 ARG A C 1
ATOM 1289 O O . ARG A 1 161 ? -12.835 -0.369 22.050 1.00 98.62 161 ARG A O 1
ATOM 1296 N N . THR A 1 162 ? -10.613 -0.622 21.895 1.00 98.62 162 THR A N 1
ATOM 1297 C CA . THR A 1 162 ? -10.472 -1.191 23.242 1.00 98.62 162 THR A CA 1
ATOM 1298 C C . THR A 1 162 ? -10.885 -0.210 24.339 1.00 98.62 162 THR A C 1
ATOM 1300 O O . THR A 1 162 ? -11.553 -0.605 25.293 1.00 98.62 162 THR A O 1
ATOM 1303 N N . ASP A 1 163 ? -10.556 1.077 24.192 1.00 98.50 163 ASP A N 1
ATOM 1304 C CA . ASP A 1 163 ? -10.994 2.112 25.131 1.00 98.50 163 ASP A CA 1
ATOM 1305 C C . ASP A 1 163 ? -12.511 2.326 25.077 1.00 98.50 163 ASP A C 1
ATOM 1307 O O . ASP A 1 163 ? -13.150 2.478 26.122 1.00 98.50 163 ASP A O 1
ATOM 1311 N N . TYR A 1 164 ? -13.096 2.296 23.875 1.00 98.44 164 TYR A N 1
ATOM 1312 C CA . TYR A 1 164 ? -14.543 2.353 23.684 1.00 98.44 164 TYR A CA 1
ATOM 1313 C C . TYR A 1 164 ? -15.250 1.183 24.378 1.00 98.44 164 TYR A C 1
ATOM 1315 O O . TYR A 1 164 ? -16.186 1.408 25.146 1.00 98.44 164 TYR A O 1
ATOM 1323 N N . ASP A 1 165 ? -14.773 -0.048 24.180 1.00 98.56 165 ASP A N 1
ATOM 1324 C CA . ASP A 1 165 ? -15.350 -1.244 24.800 1.00 98.56 165 ASP A CA 1
ATOM 1325 C C . ASP A 1 165 ? -15.241 -1.186 26.335 1.00 98.56 165 ASP A C 1
ATOM 1327 O O . ASP A 1 165 ? -16.202 -1.505 27.045 1.00 98.56 165 ASP A O 1
ATOM 1331 N N . ARG A 1 166 ? -14.110 -0.693 26.867 1.00 98.62 166 ARG A N 1
ATOM 1332 C CA . ARG A 1 166 ? -13.939 -0.453 28.309 1.00 98.62 166 ARG A CA 1
ATOM 1333 C C . ARG A 1 166 ? -14.971 0.545 28.825 1.00 98.62 166 ARG A C 1
ATOM 1335 O O . ARG A 1 166 ? -15.687 0.232 29.777 1.00 98.62 166 ARG A O 1
ATOM 1342 N N . LEU A 1 167 ? -15.090 1.712 28.194 1.00 98.75 167 LEU A N 1
ATOM 1343 C CA . LEU A 1 167 ? -16.038 2.745 28.613 1.00 98.75 167 LEU A CA 1
ATOM 1344 C C . LEU A 1 167 ? -17.489 2.246 28.549 1.00 98.75 167 LEU A C 1
ATOM 1346 O O . LEU A 1 167 ? -18.283 2.502 29.454 1.00 98.75 167 LEU A O 1
ATOM 1350 N N . GLN A 1 168 ? -17.828 1.479 27.514 1.00 98.69 168 GLN A N 1
ATOM 1351 C CA . GLN A 1 168 ? -19.151 0.884 27.357 1.00 98.69 168 GLN A CA 1
ATOM 1352 C C . GLN A 1 168 ? -19.464 -0.111 28.485 1.00 98.69 168 GLN A C 1
ATOM 1354 O O . GLN A 1 168 ? -20.586 -0.138 29.004 1.00 98.69 168 GLN A O 1
ATOM 1359 N N . SER A 1 169 ? -18.469 -0.894 28.912 1.00 98.62 169 SER A N 1
ATOM 1360 C CA . SER A 1 169 ? -18.602 -1.820 30.041 1.00 98.62 169 SER A CA 1
ATOM 1361 C C . SER A 1 169 ? -18.864 -1.084 31.364 1.00 98.62 169 SER A C 1
ATOM 1363 O O . SER A 1 169 ? -19.782 -1.448 32.109 1.00 98.62 169 SER A O 1
ATOM 1365 N N . GLU A 1 170 ? -18.154 0.017 31.620 1.00 98.62 170 GLU A N 1
ATOM 1366 C CA . GLU A 1 170 ? -18.345 0.854 32.808 1.00 98.62 170 GLU A CA 1
ATOM 1367 C C . GLU A 1 170 ? -19.720 1.525 32.800 1.00 98.62 170 GLU A C 1
ATOM 1369 O O . GLU A 1 170 ? -20.455 1.455 33.790 1.00 98.62 170 GLU A O 1
ATOM 1374 N N . TYR A 1 171 ? -20.111 2.097 31.658 1.00 98.62 171 TYR A N 1
ATOM 1375 C CA . TYR A 1 171 ? -21.433 2.684 31.463 1.00 98.62 171 TYR A CA 1
ATOM 1376 C C . TYR A 1 171 ? -22.545 1.664 31.744 1.00 98.62 171 TYR A C 1
ATOM 1378 O O . TYR A 1 171 ? -23.481 1.956 32.493 1.00 98.62 171 TYR A O 1
ATOM 1386 N N . SER A 1 172 ? -22.430 0.447 31.199 1.00 98.62 172 SER A N 1
ATOM 1387 C CA . SER A 1 172 ? -23.415 -0.619 31.420 1.00 98.62 172 SER A CA 1
ATOM 1388 C C . SER A 1 172 ? -23.511 -1.021 32.897 1.00 98.62 172 SER A C 1
ATOM 1390 O O . SER A 1 172 ? -24.611 -1.190 33.427 1.00 98.62 172 SER A O 1
ATOM 1392 N N . THR A 1 173 ? -22.372 -1.079 33.593 1.00 98.62 173 THR A N 1
ATOM 1393 C CA . THR A 1 173 ? -22.293 -1.400 35.022 1.00 98.62 173 THR A CA 1
ATOM 1394 C C . THR A 1 173 ? -22.974 -0.328 35.863 1.00 98.62 173 THR A C 1
ATOM 1396 O O . THR A 1 173 ? -23.783 -0.641 36.739 1.00 98.62 173 THR A O 1
ATOM 1399 N N . LEU A 1 174 ? -22.681 0.945 35.594 1.00 98.56 174 LEU A N 1
ATOM 1400 C CA . LEU A 1 174 ? -23.273 2.062 36.324 1.00 98.56 174 LEU A CA 1
ATOM 1401 C C . LEU A 1 174 ? -24.781 2.155 36.076 1.00 98.56 174 LEU A C 1
ATOM 1403 O O . LEU A 1 174 ? -25.557 2.331 37.016 1.00 98.56 174 LEU A O 1
ATOM 1407 N N . ARG A 1 175 ? -25.207 1.958 34.824 1.00 98.50 175 ARG A N 1
ATOM 1408 C CA . ARG A 1 175 ? -26.623 1.917 34.448 1.00 98.50 175 ARG A CA 1
ATOM 1409 C C . ARG A 1 175 ? -27.367 0.790 35.163 1.00 98.50 175 ARG A C 1
ATOM 1411 O O . ARG A 1 175 ? -28.473 1.020 35.648 1.00 98.50 175 ARG A O 1
ATOM 1418 N N . LYS A 1 176 ? -26.758 -0.395 35.272 1.00 98.50 176 LYS A N 1
ATOM 1419 C CA . LYS A 1 176 ? -27.323 -1.515 36.033 1.00 98.50 176 LYS A CA 1
ATOM 1420 C C . LYS A 1 176 ? -27.482 -1.158 37.510 1.00 98.50 176 LYS A C 1
ATOM 1422 O O . LYS A 1 176 ? -28.586 -1.254 38.024 1.00 98.50 176 LYS A O 1
ATOM 1427 N N . LYS A 1 177 ? -26.431 -0.642 38.160 1.00 98.38 177 LYS A N 1
ATOM 1428 C CA . LYS A 1 177 ? -26.495 -0.213 39.571 1.00 98.38 177 LYS A CA 1
ATOM 1429 C C . LYS A 1 177 ? -27.606 0.810 39.824 1.00 98.38 177 LYS A C 1
ATOM 1431 O O . LYS A 1 177 ? -28.314 0.711 40.821 1.00 98.38 177 LYS A O 1
ATOM 1436 N N . LEU A 1 178 ? -27.772 1.782 38.926 1.00 98.38 178 LEU A N 1
ATOM 1437 C CA . LEU A 1 178 ? -28.835 2.782 39.034 1.00 98.38 178 LEU A CA 1
ATOM 1438 C C . LEU A 1 178 ? -30.228 2.150 38.910 1.00 98.38 178 LEU A C 1
ATOM 1440 O O . LEU A 1 178 ? -31.118 2.469 39.697 1.00 98.38 178 LEU A O 1
ATOM 1444 N N . SER A 1 179 ? -30.401 1.239 37.950 1.00 98.31 179 SER A N 1
ATOM 1445 C CA . SER A 1 179 ? -31.640 0.475 37.787 1.00 98.31 179 SER A CA 1
ATOM 1446 C C . SER A 1 179 ? -31.946 -0.352 39.034 1.00 98.31 179 SER A C 1
ATOM 1448 O O . SER A 1 179 ? -33.065 -0.296 39.533 1.00 98.31 179 SER A O 1
ATOM 1450 N N . ASP A 1 180 ? -30.957 -1.060 39.578 1.00 98.00 180 ASP A N 1
ATOM 1451 C CA . ASP A 1 180 ? -31.113 -1.898 40.770 1.00 98.00 180 ASP A CA 1
ATOM 1452 C C . ASP A 1 180 ? -31.552 -1.060 41.985 1.00 98.00 180 ASP A C 1
ATOM 1454 O O . ASP A 1 180 ? -32.493 -1.429 42.688 1.00 98.00 180 ASP A O 1
ATOM 1458 N N . MET A 1 181 ? -30.944 0.116 42.197 1.00 97.94 181 MET A N 1
ATOM 1459 C CA . MET A 1 181 ? -31.363 1.043 43.258 1.00 97.94 181 MET A CA 1
ATOM 1460 C C . MET A 1 181 ? -32.784 1.573 43.038 1.00 97.94 181 MET A C 1
ATOM 1462 O O . MET A 1 181 ? -33.572 1.626 43.980 1.00 97.94 181 MET A O 1
ATOM 1466 N N . SER A 1 182 ? -33.134 1.950 41.807 1.00 97.06 182 SER A N 1
ATOM 1467 C CA . SER A 1 182 ? -34.483 2.425 41.482 1.00 97.06 182 SER A CA 1
ATOM 1468 C C . SER A 1 182 ? -35.539 1.340 41.723 1.00 97.06 182 SER A C 1
ATOM 1470 O O . SER A 1 182 ? -36.571 1.624 42.331 1.00 97.06 182 SER A O 1
ATOM 1472 N N . GLN A 1 183 ? -35.255 0.095 41.331 1.00 97.12 183 GLN A N 1
ATOM 1473 C CA . GLN A 1 183 ? -36.113 -1.066 41.579 1.00 97.12 183 GLN A CA 1
ATOM 1474 C C . GLN A 1 183 ? -36.265 -1.354 43.075 1.00 97.12 183 GLN A C 1
ATOM 1476 O O . GLN A 1 183 ? -37.380 -1.585 43.548 1.00 97.12 183 GLN A O 1
ATOM 1481 N N . PHE A 1 184 ? -35.171 -1.286 43.840 1.00 96.88 184 PHE A N 1
ATOM 1482 C CA . PHE A 1 184 ? -35.206 -1.442 45.294 1.00 96.88 184 PHE A CA 1
ATOM 1483 C C . PHE A 1 184 ? -36.097 -0.384 45.961 1.00 96.88 184 PHE A C 1
ATOM 1485 O O . PHE A 1 184 ? -36.937 -0.722 46.796 1.00 96.88 184 PHE A O 1
ATOM 1492 N N . LEU A 1 185 ? -35.964 0.887 45.568 1.00 95.75 185 LEU A N 1
ATOM 1493 C CA . LEU A 1 185 ? -36.783 1.975 46.108 1.00 95.75 185 LEU A CA 1
ATOM 1494 C C . LEU A 1 185 ? -38.2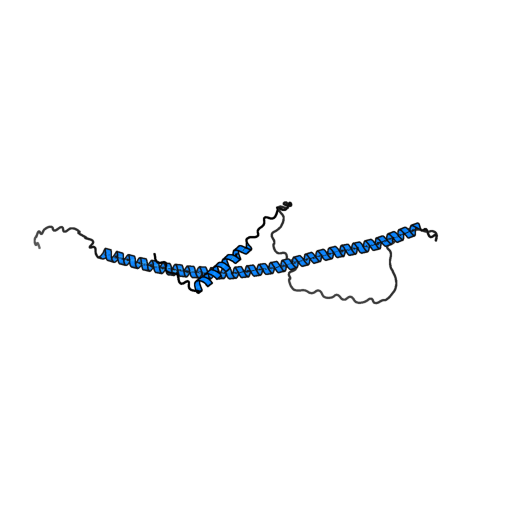64 1.821 45.743 1.00 95.75 185 LEU A C 1
ATOM 1496 O O . LEU A 1 185 ? -39.114 1.963 46.621 1.00 95.75 185 LEU A O 1
ATOM 1500 N N . MET A 1 186 ? -38.573 1.472 44.490 1.00 95.12 186 MET A N 1
ATOM 1501 C CA . MET A 1 186 ? -39.946 1.184 44.055 1.00 95.12 186 MET A CA 1
ATOM 1502 C C . MET A 1 186 ? -40.558 0.027 44.839 1.00 95.12 186 MET A C 1
ATOM 1504 O O . MET A 1 186 ? -41.667 0.144 45.353 1.00 95.12 186 MET A O 1
ATOM 1508 N N . THR A 1 187 ? -39.815 -1.069 44.993 1.00 93.88 187 THR A N 1
ATOM 1509 C CA . THR A 1 187 ? -40.282 -2.244 45.736 1.00 93.88 187 THR A CA 1
ATOM 1510 C C . THR A 1 187 ? -40.536 -1.904 47.200 1.00 93.88 187 THR A C 1
ATOM 1512 O O . THR A 1 187 ? -41.565 -2.290 47.745 1.00 93.88 187 THR A O 1
ATOM 1515 N N . ARG A 1 188 ? -39.650 -1.126 47.836 1.00 92.69 188 ARG A N 1
ATOM 1516 C CA . ARG A 1 188 ? -39.841 -0.669 49.218 1.00 92.69 188 ARG A CA 1
ATOM 1517 C C . ARG A 1 188 ? -41.074 0.222 49.361 1.00 92.69 188 ARG A C 1
ATOM 1519 O O . ARG A 1 188 ? -41.820 0.063 50.322 1.00 92.69 188 ARG A O 1
ATOM 1526 N N . GLN A 1 189 ? -41.292 1.138 48.420 1.00 90.06 189 GLN A N 1
ATOM 1527 C CA . GLN A 1 189 ? -42.465 2.009 48.423 1.00 90.06 189 GLN A CA 1
ATOM 1528 C C . GLN A 1 189 ? -43.757 1.196 48.257 1.00 90.06 189 GLN A C 1
ATOM 1530 O O . GLN A 1 189 ? -44.703 1.388 49.015 1.00 90.06 189 GLN A O 1
ATOM 1535 N N . LEU A 1 190 ? -43.781 0.237 47.327 1.00 88.31 190 LEU A N 1
ATOM 1536 C CA . LEU A 1 190 ? -44.910 -0.682 47.161 1.00 88.31 190 LEU A CA 1
ATOM 1537 C C . LEU A 1 190 ? -45.137 -1.534 48.415 1.00 88.31 190 LEU A C 1
ATOM 1539 O O . LEU A 1 190 ? -46.273 -1.664 48.858 1.00 88.31 190 LEU A O 1
ATOM 1543 N N . GLN A 1 191 ? -44.074 -2.057 49.032 1.00 86.19 191 GLN A N 1
ATOM 1544 C CA . GLN A 1 191 ? -44.176 -2.844 50.259 1.00 86.19 191 GLN A CA 1
ATOM 1545 C C . GLN A 1 191 ? -44.813 -2.039 51.399 1.00 86.19 191 GLN A C 1
ATOM 1547 O O . GLN A 1 191 ? -45.700 -2.562 52.071 1.00 86.19 191 GLN A O 1
ATOM 1552 N N . GLN A 1 192 ? -44.417 -0.772 51.578 1.00 80.62 192 GLN A N 1
ATOM 1553 C CA . GLN A 1 192 ? -45.026 0.134 52.561 1.00 80.62 192 GLN A CA 1
ATOM 1554 C C . GLN A 1 192 ? -46.529 0.297 52.314 1.00 80.62 192 GLN A C 1
ATOM 1556 O O . GLN A 1 192 ? -47.317 0.061 53.228 1.00 80.62 192 GLN A O 1
ATOM 1561 N N . PHE A 1 193 ? -46.929 0.575 51.067 1.00 74.88 193 PHE A N 1
ATOM 1562 C CA . PHE A 1 193 ? -48.344 0.670 50.707 1.00 74.88 193 PHE A CA 1
ATOM 1563 C C . PHE A 1 193 ? -49.106 -0.639 50.928 1.00 74.88 193 PHE A C 1
ATOM 1565 O O . PHE A 1 193 ? -50.267 -0.587 51.299 1.00 74.88 193 PHE A O 1
ATOM 1572 N N . THR A 1 194 ? -48.493 -1.809 50.733 1.00 67.56 194 THR A N 1
ATOM 1573 C CA . THR A 1 194 ? -49.173 -3.099 50.961 1.00 67.56 194 THR A CA 1
ATOM 1574 C C . THR A 1 194 ? -49.206 -3.535 52.427 1.00 67.56 194 THR A C 1
ATOM 1576 O O . THR A 1 194 ? -50.107 -4.274 52.807 1.00 67.56 194 THR A O 1
ATOM 1579 N N . SER A 1 195 ? -48.259 -3.087 53.264 1.00 60.47 195 SER A N 1
ATOM 1580 C CA . SER A 1 195 ? -48.203 -3.453 54.690 1.00 60.47 195 SER A CA 1
ATOM 1581 C C . SER A 1 195 ? -49.232 -2.728 55.560 1.00 60.47 195 SER A C 1
ATOM 1583 O O . SER A 1 195 ? -49.518 -3.176 56.666 1.00 60.47 195 SER A O 1
ATOM 1585 N N . GLU A 1 196 ? -49.794 -1.625 55.062 1.00 48.62 196 GLU A N 1
ATOM 1586 C CA . GLU A 1 196 ? -50.807 -0.826 55.764 1.00 48.62 196 GLU A CA 1
ATOM 1587 C C . GLU A 1 196 ? -52.252 -1.286 55.494 1.00 48.62 196 GLU A C 1
ATOM 1589 O O . GLU A 1 196 ? -53.175 -0.797 56.144 1.00 48.62 196 GLU A O 1
ATOM 1594 N N . TRP A 1 197 ? -52.479 -2.251 54.593 1.00 54.50 197 TRP A N 1
ATOM 1595 C CA . TRP A 1 197 ? -53.810 -2.825 54.360 1.00 54.50 197 TRP A CA 1
ATOM 1596 C C . TRP A 1 197 ? -53.946 -4.170 55.091 1.00 54.50 197 TRP A C 1
ATOM 1598 O O . TRP A 1 197 ? -53.233 -5.117 54.752 1.00 54.50 197 TRP A O 1
ATOM 1608 N N . PRO A 1 198 ? -54.865 -4.316 56.067 1.00 49.50 198 PRO A N 1
ATOM 1609 C CA . PRO A 1 198 ? -55.153 -5.613 56.660 1.00 49.50 198 PRO A CA 1
ATOM 1610 C C . PRO A 1 198 ? -55.849 -6.478 55.607 1.00 49.50 198 PRO A C 1
ATOM 1612 O O . PRO A 1 198 ? -57.004 -6.235 55.251 1.00 49.50 198 PRO A O 1
ATOM 1615 N N . CYS A 1 199 ? -55.167 -7.505 55.103 1.00 53.31 199 CYS A N 1
ATOM 1616 C CA . CYS A 1 199 ? -55.853 -8.598 54.425 1.00 53.31 199 CYS A CA 1
ATOM 1617 C C . CYS A 1 199 ? -56.771 -9.281 55.451 1.00 53.31 199 CYS A C 1
ATOM 1619 O O . CYS A 1 199 ? -56.318 -10.017 56.327 1.00 53.31 199 CYS A O 1
ATOM 1621 N N . ASN A 1 200 ? -58.066 -8.970 55.368 1.00 54.28 200 ASN A N 1
ATOM 1622 C CA . ASN A 1 200 ? -59.131 -9.590 56.145 1.00 54.28 200 ASN A CA 1
ATOM 1623 C C . ASN A 1 200 ? -59.227 -11.080 55.801 1.00 54.28 200 ASN A C 1
ATOM 1625 O O . ASN A 1 200 ? -59.861 -11.465 54.820 1.00 54.28 200 ASN A O 1
ATOM 1629 N N . ASN A 1 201 ? -58.666 -11.923 56.661 1.00 55.94 201 ASN A N 1
ATOM 1630 C CA . ASN A 1 201 ? -58.935 -13.354 56.664 1.00 55.94 201 ASN A CA 1
ATOM 1631 C C . ASN A 1 201 ? -60.116 -13.613 57.613 1.00 55.94 201 ASN A C 1
ATOM 1633 O O . ASN A 1 201 ? -59.932 -14.116 58.720 1.00 55.94 201 ASN A O 1
ATOM 1637 N N . MET A 1 202 ? -61.337 -13.246 57.207 1.00 49.75 202 MET A N 1
ATOM 1638 C CA . MET A 1 202 ? -62.542 -13.760 57.867 1.00 49.75 202 MET A CA 1
ATOM 1639 C C . MET A 1 202 ? -62.790 -15.192 57.389 1.00 49.75 202 MET A C 1
ATOM 1641 O O . MET A 1 202 ? -63.553 -15.421 56.455 1.00 49.75 202 MET A O 1
ATOM 1645 N N . ILE A 1 203 ? -62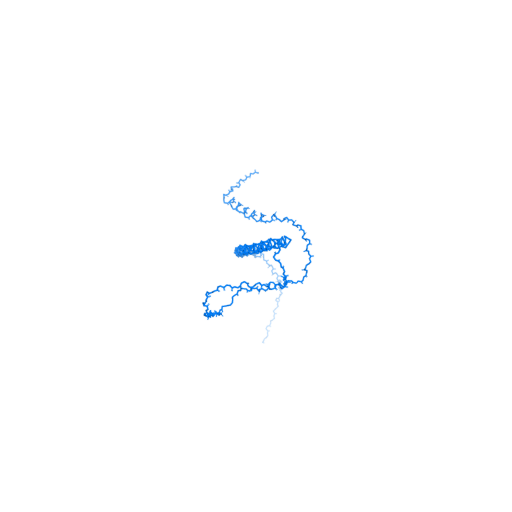.144 -16.160 58.038 1.00 49.84 203 ILE A N 1
ATOM 1646 C CA . ILE A 1 203 ? -62.634 -17.541 58.054 1.00 49.84 203 ILE A CA 1
ATOM 1647 C C . ILE A 1 203 ? -63.468 -17.696 59.327 1.00 49.84 203 ILE A C 1
ATOM 1649 O O . ILE A 1 203 ? -62.961 -17.925 60.419 1.00 49.84 203 ILE A O 1
ATOM 1653 N N . THR A 1 204 ? -64.758 -17.436 59.133 1.00 46.41 204 THR A N 1
ATOM 1654 C CA . THR A 1 204 ? -65.913 -18.145 59.692 1.00 46.41 204 THR A CA 1
ATOM 1655 C C . THR A 1 204 ? -65.829 -18.592 61.154 1.00 46.41 204 THR A C 1
ATOM 1657 O O . THR A 1 204 ? -65.406 -19.696 61.487 1.00 46.41 204 THR A O 1
ATOM 1660 N N . THR A 1 205 ? -66.386 -17.763 62.034 1.00 48.09 205 THR A N 1
ATOM 1661 C CA . THR A 1 205 ? -66.979 -18.211 63.293 1.00 48.09 205 THR A CA 1
ATOM 1662 C C . THR A 1 205 ? -68.167 -19.133 62.996 1.00 48.09 205 THR A C 1
ATOM 1664 O O . THR A 1 205 ? -69.227 -18.657 62.592 1.00 48.09 205 THR A O 1
ATOM 1667 N N . SER A 1 206 ? -68.020 -20.434 63.229 1.00 44.31 206 SER A N 1
ATOM 1668 C CA . SER A 1 206 ? -69.148 -21.324 63.523 1.00 44.31 206 SER A CA 1
ATOM 1669 C C . SER A 1 206 ? -69.025 -21.806 64.968 1.00 44.31 206 SER A C 1
ATOM 1671 O O . SER A 1 206 ? -68.437 -22.842 65.266 1.00 44.31 206 SER A O 1
ATOM 1673 N N . THR A 1 207 ? -69.553 -20.987 65.874 1.00 49.16 207 THR A N 1
ATOM 1674 C CA . THR A 1 207 ? -70.127 -21.407 67.154 1.00 49.16 207 THR A CA 1
ATOM 1675 C C . THR A 1 207 ? -71.183 -22.478 66.909 1.00 49.16 207 THR A C 1
ATOM 1677 O O . THR A 1 207 ? -72.202 -22.168 66.298 1.00 49.16 207 THR A O 1
ATOM 1680 N N . GLU A 1 208 ? -71.007 -23.682 67.454 1.00 44.09 208 GLU A N 1
ATOM 1681 C CA . GLU A 1 208 ? -72.148 -24.544 67.764 1.00 44.09 208 GLU A CA 1
ATOM 1682 C C . GLU A 1 208 ? -71.900 -25.374 69.034 1.00 44.09 208 GLU A C 1
ATOM 1684 O O . GLU A 1 208 ? -71.048 -26.252 69.101 1.00 44.09 208 GLU A O 1
ATOM 1689 N N . GLN A 1 209 ? -72.627 -24.945 70.066 1.00 45.41 209 GLN A N 1
ATOM 1690 C CA . GLN A 1 209 ? -73.301 -25.690 71.128 1.00 45.41 209 GLN A CA 1
ATOM 1691 C C . GLN A 1 209 ? -72.638 -26.887 71.837 1.00 45.41 209 GLN A C 1
ATOM 1693 O O . GLN A 1 209 ? -72.463 -27.988 71.333 1.00 45.41 209 GLN A O 1
ATOM 1698 N N . VAL A 1 210 ? -72.479 -26.637 73.136 1.00 51.84 210 VAL A N 1
ATOM 1699 C CA . VAL A 1 210 ? -72.525 -27.546 74.285 1.00 51.84 210 VAL A CA 1
ATOM 1700 C C . VAL A 1 210 ? -73.598 -28.643 74.173 1.00 51.84 210 VAL A C 1
ATOM 1702 O O . VAL A 1 210 ? -74.775 -28.339 74.000 1.00 51.84 210 VAL A O 1
ATOM 1705 N N . ALA A 1 211 ? -73.209 -29.885 74.483 1.00 46.12 211 ALA A N 1
ATOM 1706 C CA . ALA A 1 211 ? -74.047 -30.857 75.193 1.00 46.12 211 ALA A CA 1
ATOM 1707 C C . ALA A 1 211 ? -73.172 -31.746 76.116 1.00 46.12 211 ALA A C 1
ATOM 1709 O O . ALA A 1 211 ? -72.103 -32.183 75.685 1.00 46.12 211 ALA A O 1
ATOM 1710 N N . PRO A 1 212 ? -73.580 -32.019 77.373 1.00 66.25 212 PRO A N 1
ATOM 1711 C CA . PRO A 1 212 ? -72.844 -32.867 78.311 1.00 66.25 212 PRO A CA 1
ATOM 1712 C C . PRO A 1 212 ? -73.368 -34.316 78.307 1.00 66.25 212 PRO A C 1
ATOM 1714 O O . PRO A 1 212 ? -74.574 -34.542 78.297 1.00 66.25 212 PRO A O 1
ATOM 1717 N N . SER A 1 213 ? -72.482 -35.311 78.395 1.00 48.66 213 SER A N 1
ATOM 1718 C CA . SER A 1 213 ? -72.831 -36.667 78.863 1.00 48.66 213 SER A CA 1
ATOM 1719 C C . SER A 1 213 ? -71.562 -37.347 79.400 1.00 48.66 213 SER A C 1
ATOM 1721 O O . SER A 1 213 ? -70.528 -37.350 78.746 1.00 48.66 213 SER A O 1
ATOM 1723 N N . LEU A 1 214 ? -71.485 -37.540 80.717 1.00 52.09 214 LEU A N 1
ATOM 1724 C CA . LEU A 1 214 ? -71.884 -38.733 81.477 1.00 52.09 214 LEU A CA 1
ATOM 1725 C C . LEU A 1 214 ? -70.782 -39.805 81.523 1.00 52.09 214 LEU A C 1
ATOM 1727 O O . LEU A 1 214 ? -70.516 -40.528 80.573 1.00 52.09 214 LEU A O 1
ATOM 1731 N N . ILE A 1 215 ? -70.189 -39.859 82.716 1.00 53.19 215 ILE A N 1
ATOM 1732 C CA . ILE A 1 215 ? -69.528 -40.978 83.395 1.00 53.19 215 ILE A CA 1
ATOM 1733 C C . ILE A 1 215 ? -70.063 -42.341 82.937 1.00 53.19 215 ILE A C 1
ATOM 1735 O O . ILE A 1 215 ? -71.274 -42.540 82.975 1.00 53.19 215 ILE A O 1
ATOM 1739 N N . THR A 1 216 ? -69.174 -43.303 82.663 1.00 54.69 216 THR A N 1
ATOM 1740 C CA . THR A 1 216 ? -69.354 -44.724 83.030 1.00 54.69 216 THR A CA 1
ATOM 1741 C C . THR A 1 216 ? -67.995 -45.447 83.065 1.00 54.69 216 THR A C 1
ATOM 1743 O O . THR A 1 216 ? -67.301 -45.482 82.055 1.00 54.69 216 THR A O 1
ATOM 1746 N N . SER A 1 217 ? -67.678 -45.937 84.277 1.00 57.16 217 SER A N 1
ATOM 1747 C CA . SER A 1 217 ? -66.830 -47.075 84.717 1.00 57.16 217 SER A CA 1
ATOM 1748 C C . SER A 1 217 ? -65.525 -47.416 83.999 1.00 57.16 217 SER A C 1
ATOM 1750 O O . SER A 1 217 ? -65.601 -47.870 82.837 1.00 57.16 217 SER A O 1
#

pLDDT: mean 70.0, std 24.42, range [32.25, 98.75]

Sequence (217 aa):
MQFFPFLLLPSFTVYFAISIAMLSTVSAVFASVEPMPVSPFQSFENGFPPWDCFDPFSSSPHQSPKPDGSSSGSDKSIQSDQNPDNSNSNSGSDDPNPQVSVIDERKRRRMISNRESARRSRMRKQKHVENLRNQVNQLRIENRELTNRLRFVLYHSHGVRTDYDRLQSEYSTLRKKLSDMSQFLMTRQLQQFTSEWPCNNMITTSTEQVAPSLITS

Organism: NCBI:txid2511006

Secondary structure (DSSP, 8-state):
---------HHHHHHHHHHHHHHHHHHTTTS----PPPPS-----S---------TT------PPP-------------------------------HHHHHHHHHHHHHHHHHHHHHHHHHHHHHHHHHHHHHHHHHHHHHHHHHHHHHHHHHHHHHHHHHHHHHHHHHHHHHHHHHHHHHHHHHHHHHHHHHHTS--------------------